Protein AF-C9SH55-F1 (afdb_monomer_lite)

Structure (mmCIF, N/CA/C/O backbone):
data_AF-C9SH55-F1
#
_entry.id   AF-C9SH55-F1
#
loop_
_atom_site.group_PDB
_atom_site.id
_atom_site.type_symbol
_atom_site.label_atom_id
_atom_site.label_alt_id
_atom_site.label_comp_id
_atom_site.label_asym_id
_atom_site.label_entity_id
_atom_site.label_seq_id
_atom_site.pdbx_PDB_ins_code
_atom_site.Cartn_x
_atom_site.Cartn_y
_atom_site.Cartn_z
_atom_site.occupancy
_atom_site.B_iso_or_equiv
_atom_site.auth_seq_id
_atom_site.auth_comp_id
_atom_site.auth_asym_id
_atom_site.auth_atom_id
_atom_site.pdbx_PDB_model_num
ATOM 1 N N . MET A 1 1 ? 7.187 2.208 -20.073 1.00 79.75 1 MET A N 1
ATOM 2 C CA . MET A 1 1 ? 7.183 0.729 -19.995 1.00 79.75 1 MET A CA 1
ATOM 3 C C . MET A 1 1 ? 5.802 0.286 -19.532 1.00 79.75 1 MET A C 1
ATOM 5 O O . MET A 1 1 ? 5.342 0.814 -18.528 1.00 79.75 1 MET A O 1
ATOM 9 N N . LEU A 1 2 ? 5.124 -0.605 -20.263 1.00 87.62 2 LEU A N 1
ATOM 10 C CA . LEU A 1 2 ? 3.757 -1.040 -19.933 1.00 87.62 2 LEU A CA 1
ATOM 11 C C . LEU A 1 2 ? 3.770 -2.285 -19.036 1.00 87.62 2 LEU A C 1
ATOM 13 O O . LEU A 1 2 ? 4.542 -3.212 -19.278 1.00 87.62 2 LEU A O 1
ATOM 17 N N . ALA A 1 3 ? 2.890 -2.329 -18.034 1.00 89.75 3 ALA A N 1
ATOM 18 C CA . ALA A 1 3 ? 2.844 -3.422 -17.061 1.00 89.75 3 ALA A CA 1
ATOM 19 C C . ALA A 1 3 ? 2.474 -4.787 -17.666 1.00 89.75 3 ALA A C 1
ATOM 21 O O . ALA A 1 3 ? 2.904 -5.827 -17.175 1.00 89.75 3 ALA A O 1
ATOM 22 N N . ASN A 1 4 ? 1.701 -4.817 -18.753 1.00 89.62 4 ASN A N 1
ATOM 23 C CA . ASN A 1 4 ? 1.342 -6.060 -19.441 1.00 89.62 4 ASN A CA 1
ATOM 24 C C . ASN A 1 4 ? 2.483 -6.633 -20.306 1.00 89.62 4 ASN A C 1
ATOM 26 O O . ASN A 1 4 ? 2.443 -7.813 -20.647 1.00 89.62 4 ASN A O 1
ATOM 30 N N . ALA A 1 5 ? 3.493 -5.822 -20.632 1.00 93.38 5 ALA A N 1
ATOM 31 C CA . ALA A 1 5 ? 4.608 -6.196 -21.499 1.00 93.38 5 ALA A CA 1
ATOM 32 C C . ALA A 1 5 ? 5.900 -6.523 -20.730 1.00 93.38 5 ALA A C 1
ATOM 34 O O . ALA A 1 5 ? 6.781 -7.171 -21.288 1.00 93.38 5 ALA A O 1
ATOM 35 N N . ILE A 1 6 ? 6.020 -6.097 -19.467 1.00 96.06 6 ILE A N 1
ATOM 36 C CA . ILE A 1 6 ? 7.236 -6.309 -18.668 1.00 96.06 6 ILE A CA 1
ATOM 37 C C . ILE A 1 6 ? 7.493 -7.802 -18.404 1.00 96.06 6 ILE A C 1
ATOM 39 O O . ILE A 1 6 ? 6.577 -8.551 -18.035 1.00 96.06 6 ILE A O 1
ATOM 43 N N . GLY A 1 7 ? 8.743 -8.232 -18.588 1.00 96.88 7 GLY A N 1
ATOM 44 C CA . GLY A 1 7 ? 9.216 -9.581 -18.262 1.00 96.88 7 GLY A CA 1
ATOM 45 C C . GLY A 1 7 ? 9.724 -9.709 -16.820 1.00 96.88 7 GLY A C 1
ATOM 46 O O . GLY A 1 7 ? 10.020 -8.717 -16.164 1.00 96.88 7 GLY A O 1
ATOM 47 N N . LYS A 1 8 ? 9.873 -10.947 -16.327 1.00 96.62 8 LYS A N 1
ATOM 48 C CA . LYS A 1 8 ? 10.302 -11.225 -14.940 1.00 96.62 8 LYS A CA 1
ATOM 49 C C . LYS A 1 8 ? 11.691 -10.652 -14.614 1.00 96.62 8 LYS A C 1
ATOM 51 O O . LYS A 1 8 ? 11.864 -10.065 -13.556 1.00 96.62 8 LYS A O 1
ATOM 56 N N . ALA A 1 9 ? 12.657 -10.779 -15.527 1.00 96.75 9 ALA A N 1
ATOM 57 C CA . ALA A 1 9 ? 14.012 -10.249 -15.327 1.00 96.75 9 ALA A CA 1
ATOM 58 C C . ALA A 1 9 ? 14.019 -8.716 -15.192 1.00 96.75 9 ALA A C 1
ATOM 60 O O . ALA A 1 9 ? 14.512 -8.189 -14.201 1.00 96.75 9 ALA A O 1
ATOM 61 N N . GLU A 1 10 ? 13.384 -8.018 -16.135 1.00 96.81 10 GLU A N 1
ATOM 62 C CA . GLU A 1 10 ? 13.256 -6.555 -16.116 1.00 96.81 10 GLU A CA 1
ATOM 63 C C . GLU A 1 10 ? 12.497 -6.061 -14.872 1.00 96.81 10 GLU A C 1
ATOM 65 O O . GLU A 1 10 ? 12.862 -5.052 -14.275 1.00 96.81 10 GLU A O 1
ATOM 70 N N . PHE A 1 11 ? 11.477 -6.802 -14.426 1.00 98.12 11 PHE A N 1
ATOM 71 C CA . PHE A 1 11 ? 10.770 -6.506 -13.180 1.00 98.12 11 PHE A CA 1
ATOM 72 C C . PHE A 1 11 ? 11.709 -6.537 -11.964 1.00 98.12 11 PHE A C 1
ATOM 74 O O . PHE A 1 11 ? 11.688 -5.607 -11.160 1.00 98.12 11 PHE A O 1
ATOM 81 N N . TYR A 1 12 ? 12.562 -7.561 -11.840 1.00 98.00 12 TYR A N 1
ATOM 82 C CA . TYR A 1 12 ? 13.525 -7.644 -10.736 1.00 98.00 12 TYR A CA 1
ATOM 83 C C . TYR A 1 12 ? 14.626 -6.584 -10.815 1.00 98.00 12 TYR A C 1
ATOM 85 O O . TYR A 1 12 ? 15.043 -6.080 -9.775 1.00 98.00 12 TYR A O 1
ATOM 93 N N . GLU A 1 13 ? 15.069 -6.198 -12.014 1.00 96.50 13 GLU A N 1
ATOM 94 C CA . GLU A 1 13 ? 16.012 -5.083 -12.178 1.00 96.50 13 GLU A CA 1
ATOM 95 C C . GLU A 1 13 ? 15.413 -3.764 -11.668 1.00 96.50 13 GLU A C 1
ATOM 97 O O . GLU A 1 13 ? 16.061 -3.027 -10.921 1.00 96.50 13 GLU A O 1
ATOM 102 N N . LEU A 1 14 ? 14.148 -3.485 -12.000 1.00 97.25 14 LEU A N 1
ATOM 103 C CA . LEU A 1 14 ? 13.446 -2.315 -11.469 1.00 97.25 14 LEU A CA 1
ATOM 104 C C . LEU A 1 14 ? 13.273 -2.405 -9.955 1.00 97.25 14 LEU A C 1
ATOM 106 O O . LEU A 1 14 ? 13.523 -1.420 -9.262 1.00 97.25 14 LEU A O 1
ATOM 110 N N . LEU A 1 15 ? 12.892 -3.572 -9.434 1.00 97.81 15 LEU A N 1
ATOM 111 C CA . LEU A 1 15 ? 12.743 -3.786 -7.997 1.00 97.81 15 LEU A CA 1
ATOM 112 C C . LEU A 1 15 ? 14.060 -3.516 -7.253 1.00 97.81 15 LEU A C 1
ATOM 114 O O . LEU A 1 15 ? 14.056 -2.822 -6.238 1.00 97.81 15 LEU A O 1
ATOM 118 N N . ALA A 1 16 ? 15.189 -3.991 -7.785 1.00 97.12 16 ALA A N 1
ATOM 119 C CA . ALA A 1 16 ? 16.515 -3.762 -7.213 1.00 97.12 16 ALA A CA 1
ATOM 120 C C . ALA A 1 16 ? 16.916 -2.275 -7.200 1.00 97.12 16 ALA A C 1
ATOM 122 O O . ALA A 1 16 ? 17.651 -1.839 -6.316 1.00 97.12 16 ALA A O 1
ATOM 123 N N . SER A 1 17 ? 16.402 -1.471 -8.137 1.00 96.19 17 SER A N 1
ATOM 124 C CA . SER A 1 17 ? 16.668 -0.026 -8.192 1.00 96.19 17 SER A CA 1
ATOM 125 C C . SER A 1 17 ? 15.844 0.813 -7.203 1.00 96.19 17 SER A C 1
ATOM 127 O O . SER A 1 17 ? 16.120 2.003 -7.039 1.00 96.19 17 SER A O 1
ATOM 129 N N . TYR A 1 18 ? 14.860 0.216 -6.518 1.00 96.19 18 TYR A N 1
ATOM 130 C CA . TYR A 1 18 ? 13.922 0.931 -5.646 1.00 96.19 18 TYR A CA 1
ATOM 131 C C . TYR A 1 18 ? 14.614 1.802 -4.590 1.00 96.19 18 TYR A C 1
ATOM 133 O O . TYR A 1 18 ? 14.301 2.986 -4.479 1.00 96.19 18 TYR A O 1
ATOM 141 N N . ALA A 1 19 ? 15.593 1.249 -3.866 1.00 93.56 19 ALA A N 1
ATOM 142 C CA . ALA A 1 19 ? 16.303 1.979 -2.815 1.00 93.56 19 ALA A CA 1
ATOM 143 C C . ALA A 1 19 ? 17.027 3.222 -3.361 1.00 93.56 19 ALA A C 1
ATOM 145 O O . ALA A 1 19 ? 16.928 4.299 -2.779 1.00 93.56 19 ALA A O 1
ATOM 146 N N . SER A 1 20 ? 17.684 3.097 -4.520 1.00 92.31 20 SER A N 1
ATOM 147 C CA . SER A 1 20 ? 18.373 4.220 -5.165 1.00 92.31 20 SER A CA 1
ATOM 148 C C . SER A 1 20 ? 17.393 5.302 -5.621 1.00 92.31 20 SER A C 1
ATOM 150 O O . SER A 1 20 ? 17.644 6.482 -5.389 1.00 92.31 20 SER A O 1
ATOM 152 N N . VAL A 1 21 ? 16.257 4.921 -6.217 1.00 92.75 21 VAL A N 1
ATOM 153 C CA . VAL A 1 21 ? 15.220 5.879 -6.634 1.00 92.75 21 VAL A CA 1
ATOM 154 C C . VAL A 1 21 ? 14.637 6.617 -5.426 1.00 92.75 21 VAL A C 1
ATOM 156 O O . VAL A 1 21 ? 14.450 7.833 -5.484 1.00 92.75 21 VAL A O 1
ATOM 159 N N . LEU A 1 22 ? 14.382 5.909 -4.321 1.00 91.94 22 LEU A N 1
ATOM 160 C CA . LEU A 1 22 ? 13.876 6.503 -3.085 1.00 91.94 22 LEU A CA 1
ATOM 161 C C . LEU A 1 22 ? 14.851 7.545 -2.514 1.00 91.94 22 LEU A C 1
ATOM 163 O O . LEU A 1 22 ? 14.429 8.655 -2.186 1.00 91.94 22 LEU A O 1
ATOM 167 N N . GLU A 1 23 ? 16.142 7.207 -2.437 1.00 89.56 23 GLU A N 1
ATOM 168 C CA . GLU A 1 23 ? 17.196 8.096 -1.928 1.00 89.56 23 GLU A CA 1
ATOM 169 C C . GLU A 1 23 ? 17.355 9.358 -2.791 1.00 89.56 23 GLU A C 1
ATOM 171 O O . GLU A 1 23 ? 17.413 10.475 -2.268 1.00 89.56 23 GLU A O 1
ATOM 176 N N . SER A 1 24 ? 17.336 9.210 -4.119 1.00 87.38 24 SER A N 1
ATOM 177 C CA . SER A 1 24 ? 17.387 10.345 -5.048 1.00 87.38 24 SER A CA 1
ATOM 178 C C . SER A 1 24 ? 16.209 11.308 -4.863 1.00 87.38 24 SER A C 1
ATOM 180 O O . SER A 1 24 ? 16.379 12.525 -4.941 1.00 87.38 24 SER A O 1
ATOM 182 N N . ILE A 1 25 ? 15.011 10.791 -4.578 1.00 84.12 25 ILE A N 1
ATOM 183 C CA . ILE A 1 25 ? 13.808 11.612 -4.371 1.00 84.12 25 ILE A CA 1
ATOM 184 C C . ILE A 1 25 ? 13.793 12.252 -2.973 1.00 84.12 25 ILE A C 1
ATOM 186 O O . ILE A 1 25 ? 13.266 13.360 -2.805 1.00 84.12 25 ILE A O 1
ATOM 190 N N . SER A 1 26 ? 14.347 11.583 -1.957 1.00 81.25 26 SER A N 1
ATOM 191 C CA . SER A 1 26 ? 14.327 12.060 -0.569 1.00 81.25 26 SER A CA 1
ATOM 192 C C . SER A 1 26 ? 15.308 13.198 -0.300 1.00 81.25 26 SER A C 1
ATOM 194 O O . SER A 1 26 ? 14.977 14.090 0.486 1.00 81.25 26 SER A O 1
ATOM 196 N N . ALA A 1 27 ? 16.460 13.218 -0.983 1.00 71.38 27 ALA A N 1
ATOM 197 C CA . ALA A 1 27 ? 17.534 14.199 -0.785 1.00 71.38 27 ALA A CA 1
ATOM 198 C C . ALA A 1 27 ? 17.087 15.672 -0.919 1.00 71.38 27 ALA A C 1
ATOM 200 O O . ALA A 1 27 ? 17.736 16.573 -0.396 1.00 71.38 27 ALA A O 1
ATOM 201 N N . ALA A 1 28 ? 15.950 15.935 -1.570 1.00 61.16 28 ALA A N 1
ATOM 202 C CA . ALA A 1 28 ? 15.429 17.282 -1.790 1.00 61.16 28 ALA A CA 1
ATOM 203 C C . ALA A 1 28 ? 14.487 17.819 -0.684 1.00 61.16 28 ALA A C 1
ATOM 205 O O . ALA A 1 28 ? 14.012 18.950 -0.811 1.00 61.16 28 ALA A O 1
ATOM 206 N N . LYS A 1 29 ? 14.108 17.030 0.341 1.00 64.25 29 LYS A N 1
ATOM 207 C CA . LYS A 1 29 ? 12.902 17.328 1.160 1.00 64.25 29 LYS A CA 1
ATOM 208 C C . LYS A 1 29 ? 13.005 17.092 2.674 1.00 64.25 29 LYS A C 1
ATOM 210 O O . LYS A 1 29 ? 11.966 17.031 3.336 1.00 64.25 29 LYS A O 1
ATOM 215 N N . GLU A 1 30 ? 14.196 16.954 3.245 1.00 67.00 30 GLU A N 1
ATOM 216 C CA . GLU A 1 30 ? 14.327 16.642 4.677 1.00 67.00 30 GLU A CA 1
ATOM 217 C C . GLU A 1 30 ? 14.212 17.875 5.584 1.00 67.00 30 GLU A C 1
ATOM 219 O O . GLU A 1 30 ? 14.699 18.960 5.267 1.00 67.00 30 GLU A O 1
ATOM 224 N N . LYS A 1 31 ? 13.536 17.706 6.729 1.00 68.31 31 LYS A N 1
ATOM 225 C CA . LYS A 1 31 ? 13.411 18.720 7.782 1.00 68.31 31 LYS A CA 1
ATOM 226 C C . LYS A 1 31 ? 13.951 18.158 9.098 1.00 68.31 31 LYS A C 1
ATOM 228 O O . LYS A 1 31 ? 13.605 17.024 9.434 1.00 68.31 31 LYS A O 1
ATOM 233 N N . PRO A 1 32 ? 14.728 18.936 9.872 1.00 71.50 32 PRO A N 1
ATOM 234 C CA . PRO A 1 32 ? 15.217 18.499 11.176 1.00 71.50 32 PRO A CA 1
ATOM 235 C C . PRO A 1 32 ? 14.069 18.095 12.114 1.00 71.50 32 PRO A C 1
ATOM 237 O O . PRO A 1 32 ? 13.081 18.820 12.234 1.00 71.50 32 PRO A O 1
ATOM 240 N N . GLY A 1 33 ? 14.205 16.947 12.784 1.00 73.50 33 GLY A N 1
ATOM 241 C CA . GLY A 1 33 ? 13.250 16.462 13.790 1.00 73.50 33 GLY A CA 1
ATOM 242 C C . GLY A 1 33 ? 12.037 15.690 13.253 1.00 73.50 33 GLY A C 1
ATOM 243 O O . GLY A 1 33 ? 11.161 15.339 14.039 1.00 73.50 33 GLY A O 1
ATOM 244 N N . GLN A 1 34 ? 11.968 15.412 11.947 1.00 80.12 34 GLN A N 1
ATOM 245 C CA . GLN A 1 34 ? 10.971 14.512 11.351 1.00 80.12 34 GLN A CA 1
ATOM 246 C C . GLN A 1 34 ? 11.632 13.223 10.865 1.00 80.12 34 GLN A C 1
ATOM 248 O O . GLN A 1 34 ? 12.805 13.242 10.494 1.00 80.12 34 GLN A O 1
ATOM 253 N N . LYS A 1 35 ? 10.869 12.123 10.820 1.00 83.81 35 LYS A N 1
ATOM 254 C CA . LYS A 1 35 ? 11.341 10.882 10.198 1.00 83.81 35 LYS A CA 1
ATOM 255 C C . LYS A 1 35 ? 11.697 11.145 8.730 1.00 83.81 35 LYS A C 1
ATOM 257 O O . LYS A 1 35 ? 10.942 11.768 7.966 1.00 83.81 35 LYS A O 1
ATOM 262 N N . THR A 1 36 ? 12.863 10.660 8.336 1.00 89.50 36 THR A N 1
ATOM 263 C CA . THR A 1 36 ? 13.319 10.652 6.947 1.00 89.50 36 THR A CA 1
ATOM 264 C C . THR A 1 36 ? 12.381 9.796 6.099 1.00 89.50 36 THR A C 1
ATOM 266 O O . THR A 1 36 ? 11.629 8.957 6.604 1.00 89.50 36 THR A O 1
ATOM 269 N N . LEU A 1 37 ? 12.400 10.001 4.777 1.00 89.75 37 LEU A N 1
ATOM 270 C CA . LEU A 1 37 ? 11.585 9.160 3.894 1.00 89.75 37 LEU A CA 1
ATOM 271 C C . LEU A 1 37 ? 12.001 7.688 3.998 1.00 89.75 37 LEU A C 1
ATOM 273 O O . LEU A 1 37 ? 11.140 6.818 3.990 1.00 89.75 37 LEU A O 1
ATOM 277 N N . LYS A 1 38 ? 13.305 7.443 4.165 1.00 91.38 38 LYS A N 1
ATOM 278 C CA . LYS A 1 38 ? 13.896 6.117 4.331 1.00 91.38 38 LYS A CA 1
ATOM 279 C C . LYS A 1 38 ? 13.404 5.413 5.595 1.00 91.38 38 LYS A C 1
ATOM 281 O O . LYS A 1 38 ? 12.995 4.266 5.511 1.00 91.38 38 LYS A O 1
ATOM 286 N N . GLU A 1 39 ? 13.363 6.095 6.740 1.00 93.12 39 GLU A N 1
ATOM 287 C CA . GLU A 1 39 ? 12.837 5.512 7.988 1.00 93.12 39 GLU A CA 1
ATOM 288 C C . GLU A 1 39 ? 11.341 5.188 7.902 1.00 93.12 39 GLU A C 1
ATOM 290 O O . GLU A 1 39 ? 10.884 4.181 8.438 1.00 93.12 39 GLU A O 1
ATOM 295 N N . LEU A 1 40 ? 10.559 6.042 7.236 1.00 95.19 40 LEU A N 1
ATOM 296 C CA . LEU A 1 40 ? 9.140 5.771 7.002 1.00 95.19 40 LEU A CA 1
ATOM 297 C C . LEU A 1 40 ? 8.950 4.555 6.085 1.00 95.19 40 LEU A C 1
ATOM 299 O O . LEU A 1 40 ? 8.004 3.789 6.261 1.00 95.19 40 LEU A O 1
ATOM 303 N N . ASP A 1 41 ? 9.830 4.403 5.098 1.00 95.81 41 ASP A N 1
ATOM 304 C CA . ASP A 1 41 ? 9.792 3.314 4.129 1.00 95.81 41 ASP A CA 1
ATOM 305 C C . ASP A 1 41 ? 10.202 1.970 4.739 1.00 95.81 41 ASP A C 1
ATOM 307 O O . ASP A 1 41 ? 9.501 0.973 4.560 1.00 95.81 41 ASP A O 1
ATOM 311 N N . GLU A 1 42 ? 11.259 1.980 5.553 1.00 96.44 42 GLU A N 1
ATOM 312 C CA . GLU A 1 42 ? 11.683 0.845 6.377 1.00 96.44 42 GLU A CA 1
ATOM 313 C C . GLU A 1 42 ? 10.535 0.381 7.280 1.00 96.44 42 GLU A C 1
ATOM 315 O O . GLU A 1 42 ? 10.195 -0.804 7.321 1.00 96.44 42 GLU A O 1
ATOM 320 N N . PHE A 1 43 ? 9.840 1.327 7.922 1.00 97.81 43 PHE A N 1
ATOM 321 C CA . PHE A 1 43 ? 8.665 0.987 8.712 1.00 97.81 43 PHE A CA 1
ATOM 322 C C . PHE A 1 43 ? 7.567 0.338 7.859 1.00 97.81 43 PHE A C 1
ATOM 324 O O . PHE A 1 43 ? 7.030 -0.701 8.235 1.00 97.81 43 PHE A O 1
ATOM 331 N N . ARG A 1 44 ? 7.220 0.912 6.699 1.00 97.44 44 ARG A N 1
ATOM 332 C CA . ARG A 1 44 ? 6.127 0.413 5.845 1.00 97.44 44 ARG A CA 1
ATOM 333 C C . ARG A 1 44 ? 6.394 -0.981 5.273 1.00 97.44 44 ARG A C 1
ATOM 335 O O . ARG A 1 44 ? 5.450 -1.776 5.193 1.00 97.44 44 ARG A O 1
ATOM 342 N N . TYR A 1 45 ? 7.611 -1.249 4.808 1.00 97.44 45 TYR A N 1
ATOM 343 C CA . TYR A 1 45 ? 7.915 -2.453 4.030 1.00 97.44 45 TYR A CA 1
ATOM 344 C C . TYR A 1 45 ? 8.675 -3.530 4.800 1.00 97.44 45 TYR A C 1
ATOM 346 O O . TYR A 1 45 ? 8.672 -4.672 4.347 1.00 97.44 45 TYR A O 1
ATOM 354 N N . VAL A 1 46 ? 9.285 -3.205 5.942 1.00 96.44 46 VAL A N 1
ATOM 355 C CA . VAL A 1 46 ? 10.063 -4.164 6.739 1.00 96.44 46 VAL A CA 1
ATOM 356 C C . VAL A 1 46 ? 9.452 -4.339 8.124 1.00 96.44 46 VAL A C 1
ATOM 358 O O . VAL A 1 46 ? 8.969 -5.425 8.455 1.00 96.44 46 VAL A O 1
ATOM 361 N N . GLU A 1 47 ? 9.409 -3.279 8.934 1.00 97.69 47 GLU A N 1
ATOM 362 C CA . GLU A 1 47 ? 8.994 -3.411 10.335 1.00 97.69 47 GLU A CA 1
ATOM 363 C C . GLU A 1 47 ? 7.507 -3.741 10.477 1.00 97.69 47 GLU A C 1
ATOM 365 O O . GLU A 1 47 ? 7.146 -4.654 11.217 1.00 97.69 47 GLU A O 1
ATOM 370 N N . ALA A 1 48 ? 6.629 -3.028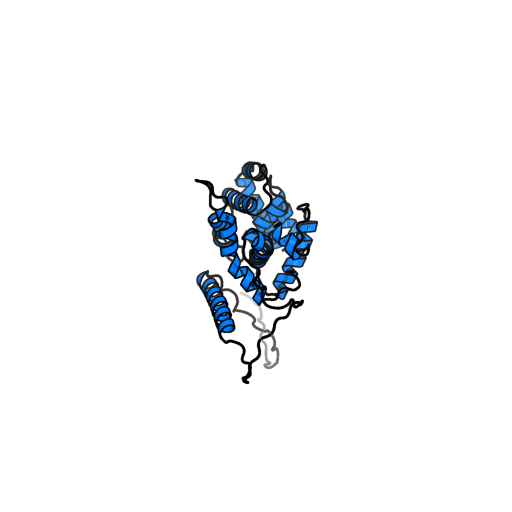 9.770 1.00 97.75 48 ALA A N 1
ATOM 371 C CA . ALA A 1 48 ? 5.190 -3.194 9.914 1.00 97.75 48 ALA A CA 1
ATOM 372 C C . ALA A 1 48 ? 4.705 -4.578 9.434 1.00 97.75 48 ALA A C 1
ATOM 374 O O . ALA A 1 48 ? 3.959 -5.215 10.178 1.00 97.75 48 ALA A O 1
ATOM 375 N N . PRO A 1 49 ? 5.143 -5.119 8.277 1.00 96.69 49 PRO A N 1
ATOM 376 C CA . PRO A 1 49 ? 4.830 -6.499 7.913 1.00 96.69 49 PRO A CA 1
ATOM 377 C C . PRO A 1 49 ? 5.354 -7.517 8.933 1.00 96.69 49 PRO A C 1
ATOM 379 O O . PRO A 1 49 ? 4.611 -8.421 9.304 1.00 96.69 49 PRO A O 1
ATOM 382 N N . ARG A 1 50 ? 6.578 -7.347 9.459 1.00 96.19 50 ARG A N 1
ATOM 383 C CA . ARG A 1 50 ? 7.118 -8.222 10.517 1.00 96.19 50 ARG A CA 1
ATOM 384 C C . ARG A 1 50 ? 6.245 -8.203 11.776 1.00 96.19 50 ARG A C 1
ATOM 386 O O . ARG A 1 50 ? 5.986 -9.246 12.363 1.00 96.19 50 ARG A O 1
ATOM 393 N N . LEU A 1 51 ? 5.779 -7.023 12.182 1.00 97.44 51 LEU A N 1
ATOM 394 C CA . LEU A 1 51 ? 4.974 -6.848 13.390 1.00 97.44 51 LEU A CA 1
ATOM 395 C C . LEU A 1 51 ? 3.527 -7.344 13.231 1.00 97.44 51 LEU A C 1
ATOM 397 O O . LEU A 1 51 ? 2.956 -7.840 14.204 1.00 97.44 51 LEU A O 1
ATOM 401 N N . PHE A 1 52 ? 2.924 -7.178 12.046 1.00 97.06 52 PHE A N 1
ATOM 402 C CA . PHE A 1 52 ? 1.464 -7.243 11.868 1.00 97.06 52 PHE A CA 1
ATOM 403 C C . PHE A 1 52 ? 0.959 -8.276 10.849 1.00 97.06 52 PHE A C 1
ATOM 405 O O . PHE A 1 52 ? -0.244 -8.548 10.834 1.00 97.06 52 PHE A O 1
ATOM 412 N N . SER A 1 53 ? 1.815 -8.818 9.974 1.00 93.06 53 SER A N 1
ATOM 413 C CA . SER A 1 53 ? 1.386 -9.712 8.886 1.00 93.06 53 SER A CA 1
ATOM 414 C C . SER A 1 53 ? 0.675 -10.966 9.398 1.00 93.06 53 SER A C 1
ATOM 416 O O . SER A 1 53 ? 1.064 -11.557 10.404 1.00 93.06 53 SER A O 1
ATOM 418 N N . GLN A 1 54 ? -0.357 -11.398 8.668 1.00 87.44 54 GLN A N 1
ATOM 419 C CA . GLN A 1 54 ? -1.127 -12.607 8.977 1.00 87.44 54 GLN A CA 1
ATOM 420 C C . GLN A 1 54 ? -0.582 -13.878 8.313 1.00 87.44 54 GLN A C 1
ATOM 422 O O . GLN A 1 54 ? -1.141 -14.953 8.520 1.00 87.44 54 GLN A O 1
ATOM 427 N N . HIS A 1 55 ? 0.478 -13.783 7.505 1.00 80.62 55 HIS A N 1
ATOM 428 C CA . HIS A 1 55 ? 1.154 -14.971 6.958 1.00 80.62 55 HIS A CA 1
ATOM 429 C C . HIS A 1 55 ? 1.984 -15.716 8.014 1.00 80.62 55 HIS 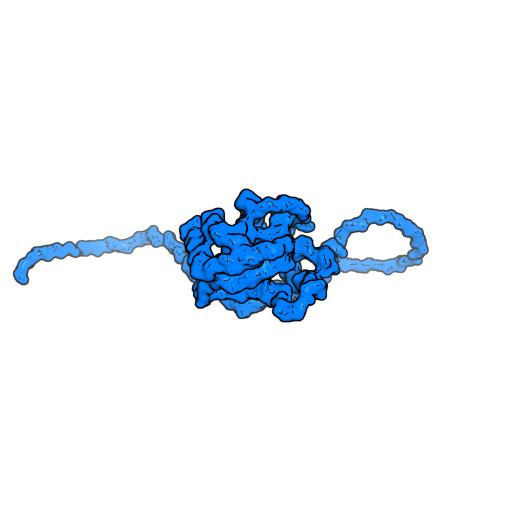A C 1
ATOM 431 O O . HIS A 1 55 ? 2.377 -16.860 7.801 1.00 80.62 55 HIS A O 1
ATOM 437 N N . GLY A 1 56 ? 2.191 -15.091 9.176 1.00 79.31 56 GLY A N 1
ATOM 438 C CA . GLY A 1 56 ? 2.697 -15.711 10.395 1.00 79.31 56 GLY A CA 1
ATOM 439 C C . GLY A 1 56 ? 1.850 -15.323 11.608 1.00 79.31 56 GLY A C 1
ATOM 440 O O . GLY A 1 56 ? 0.713 -14.871 11.477 1.00 79.31 56 GLY A O 1
ATOM 441 N N . THR A 1 57 ? 2.411 -15.495 12.805 1.00 85.38 57 THR A N 1
ATOM 442 C CA . THR A 1 57 ? 1.803 -14.989 14.042 1.00 85.38 57 THR A CA 1
ATOM 443 C C . THR A 1 57 ? 2.188 -13.518 14.216 1.00 85.38 57 THR A C 1
ATOM 445 O O . THR A 1 57 ? 3.380 -13.251 14.376 1.00 85.38 57 THR A O 1
ATOM 448 N N . PRO A 1 58 ? 1.231 -12.569 14.225 1.00 91.44 58 PRO A N 1
ATOM 449 C CA . PRO A 1 58 ? 1.538 -11.169 14.496 1.00 91.44 58 PRO A CA 1
ATOM 450 C C . PRO A 1 58 ? 2.184 -11.007 15.876 1.00 91.44 58 PRO A C 1
ATOM 452 O O . PRO A 1 58 ? 1.692 -11.567 16.858 1.00 91.44 58 PRO A O 1
ATOM 455 N N . GLU A 1 59 ? 3.248 -10.211 15.972 1.00 95.38 59 GLU A N 1
ATOM 456 C CA . GLU A 1 59 ? 3.932 -9.946 17.247 1.00 95.38 59 GLU A CA 1
ATOM 457 C C . GLU A 1 59 ? 3.071 -9.098 18.185 1.00 95.38 59 GLU A C 1
ATOM 459 O O . GLU A 1 59 ? 3.084 -9.277 19.403 1.00 95.38 59 GLU A O 1
ATOM 464 N N . ARG A 1 60 ? 2.306 -8.162 17.615 1.00 95.62 60 ARG A N 1
ATOM 465 C CA . ARG A 1 60 ? 1.328 -7.345 18.337 1.00 95.62 60 ARG A CA 1
ATOM 466 C C . ARG A 1 60 ? 0.260 -6.815 17.389 1.00 95.62 60 ARG A C 1
ATOM 468 O O . ARG A 1 60 ? 0.400 -6.867 16.173 1.00 95.62 60 ARG A O 1
ATOM 475 N N . LEU A 1 61 ? -0.799 -6.241 17.950 1.00 95.56 61 LEU A N 1
ATOM 476 C CA . LEU A 1 61 ? -1.802 -5.527 17.162 1.00 95.56 61 LEU A CA 1
ATOM 477 C C . LEU A 1 61 ? -1.272 -4.162 16.695 1.00 95.56 61 LEU A C 1
ATOM 479 O O . LEU A 1 61 ? -0.480 -3.512 17.390 1.00 95.56 61 LEU A O 1
ATOM 483 N N . MET A 1 62 ? -1.751 -3.720 15.530 1.00 97.62 62 MET A N 1
ATOM 484 C CA . MET A 1 62 ? -1.512 -2.373 15.016 1.00 97.62 62 MET A CA 1
ATOM 485 C C . MET A 1 62 ? -2.222 -1.341 15.900 1.00 97.62 62 MET A C 1
ATOM 487 O O . MET A 1 62 ? -3.419 -1.444 16.169 1.00 97.62 62 MET A O 1
ATOM 491 N N . THR A 1 63 ? -1.471 -0.343 16.349 1.00 97.75 63 THR A N 1
ATOM 492 C CA . THR A 1 63 ? -1.944 0.753 17.197 1.00 97.75 63 THR A CA 1
ATOM 493 C C . THR A 1 63 ? -2.265 1.991 16.369 1.00 97.75 63 THR A C 1
ATOM 495 O O . THR A 1 63 ? -1.918 2.101 15.193 1.00 97.75 63 THR A O 1
ATOM 498 N N . HIS A 1 64 ? -2.897 2.977 17.003 1.00 98.31 64 HIS A N 1
ATOM 499 C CA . HIS A 1 64 ? -3.166 4.261 16.366 1.00 98.31 64 HIS A CA 1
ATOM 500 C C . HIS A 1 64 ? -1.879 5.001 15.947 1.00 98.31 64 HIS A C 1
ATOM 502 O O . HIS A 1 64 ? -1.873 5.659 14.908 1.00 98.31 64 HIS A O 1
ATOM 508 N N . ASP A 1 65 ? -0.777 4.874 16.688 1.00 98.00 65 ASP A N 1
ATOM 509 C CA . ASP A 1 65 ? 0.476 5.537 16.312 1.00 98.00 65 ASP A CA 1
ATOM 510 C C . ASP A 1 65 ? 1.131 4.882 15.089 1.00 98.00 65 ASP A C 1
ATOM 512 O O . ASP A 1 65 ? 1.614 5.595 14.210 1.00 98.00 65 ASP A O 1
ATOM 516 N N . ASP A 1 66 ? 1.021 3.557 14.936 1.00 98.19 66 ASP A N 1
ATOM 517 C CA . ASP A 1 66 ? 1.456 2.865 13.713 1.00 98.19 66 ASP A CA 1
ATOM 518 C C . ASP A 1 66 ? 0.692 3.375 12.480 1.00 98.19 66 ASP A C 1
ATOM 520 O O . ASP A 1 66 ? 1.278 3.629 11.427 1.00 98.19 66 ASP A O 1
ATOM 524 N N . VAL A 1 67 ? -0.622 3.596 12.619 1.00 98.38 67 VAL A N 1
ATOM 525 C CA . VAL A 1 67 ? -1.462 4.158 11.548 1.00 98.38 67 VAL A CA 1
ATOM 526 C C . VAL A 1 67 ? -0.991 5.556 11.161 1.00 98.38 67 VAL A C 1
ATOM 528 O O . VAL A 1 67 ? -0.943 5.873 9.972 1.00 98.38 67 VAL A O 1
ATOM 531 N N . LYS A 1 68 ? -0.626 6.402 12.132 1.00 97.69 68 LYS A N 1
ATOM 532 C CA . LYS A 1 68 ? -0.111 7.750 11.849 1.00 97.69 68 LYS A CA 1
ATOM 533 C C . LYS A 1 68 ? 1.200 7.682 11.068 1.00 97.69 68 LYS A C 1
ATOM 535 O O . LYS A 1 68 ? 1.326 8.407 10.086 1.00 97.69 68 LYS A O 1
ATOM 540 N N . ILE A 1 69 ? 2.115 6.777 11.425 1.00 97.25 69 ILE A N 1
ATOM 541 C CA . ILE A 1 69 ? 3.375 6.574 10.689 1.00 97.25 69 ILE A CA 1
ATOM 542 C C . ILE A 1 69 ? 3.091 6.137 9.242 1.00 97.25 69 ILE A C 1
ATOM 544 O O . ILE A 1 69 ? 3.641 6.711 8.303 1.00 97.25 69 ILE A O 1
ATOM 548 N N . LEU A 1 70 ? 2.170 5.190 9.025 1.00 97.81 70 LEU A N 1
ATOM 549 C CA . LEU A 1 70 ? 1.787 4.744 7.675 1.00 97.81 70 LEU A CA 1
ATOM 550 C C . LEU A 1 70 ? 1.130 5.862 6.850 1.00 97.81 70 LEU A C 1
ATOM 552 O O . LEU A 1 70 ? 1.379 5.998 5.650 1.00 97.81 70 LEU A O 1
ATOM 556 N N . VAL A 1 71 ? 0.293 6.690 7.475 1.00 96.50 71 VAL A N 1
ATOM 557 C CA . VAL A 1 71 ? -0.332 7.840 6.806 1.00 96.50 71 VAL A CA 1
ATOM 558 C C . VAL A 1 71 ? 0.704 8.921 6.492 1.00 96.50 71 VAL A C 1
ATOM 560 O O . VAL A 1 71 ? 0.620 9.541 5.432 1.00 96.50 71 VAL A O 1
ATOM 563 N N . GLU A 1 72 ? 1.693 9.132 7.360 1.00 94.88 72 GLU A N 1
ATOM 564 C CA . GLU A 1 72 ? 2.822 10.025 7.096 1.00 94.88 72 GLU A CA 1
ATOM 565 C C . GLU A 1 72 ? 3.632 9.529 5.895 1.00 94.88 72 GLU A C 1
ATOM 567 O O . GLU A 1 72 ? 3.815 10.282 4.936 1.00 94.88 72 GLU A O 1
ATOM 572 N N . TRP A 1 73 ? 4.012 8.246 5.886 1.00 95.38 73 TRP A N 1
ATOM 573 C CA . TRP A 1 73 ? 4.678 7.598 4.752 1.00 95.38 73 TRP A CA 1
ATOM 574 C C . TRP A 1 73 ? 3.906 7.814 3.443 1.00 95.38 73 TRP A C 1
ATOM 576 O O . TRP A 1 73 ? 4.465 8.285 2.447 1.00 95.38 73 TRP A O 1
ATOM 586 N N . LYS A 1 74 ? 2.589 7.574 3.464 1.00 94.50 74 LYS A N 1
ATOM 587 C CA . LYS A 1 74 ? 1.706 7.774 2.308 1.00 94.50 74 LYS A CA 1
ATOM 588 C C . LYS A 1 74 ? 1.698 9.219 1.818 1.00 94.50 74 LYS A C 1
ATOM 590 O O . LYS A 1 74 ? 1.721 9.455 0.613 1.00 94.50 74 LYS A O 1
ATOM 595 N N . LEU A 1 75 ? 1.629 10.191 2.727 1.00 92.50 75 LEU A N 1
ATOM 596 C CA . LEU A 1 75 ? 1.611 11.615 2.377 1.00 92.50 75 LEU A CA 1
ATOM 597 C C . LEU A 1 75 ? 2.944 12.099 1.798 1.00 92.50 75 LEU A C 1
ATOM 599 O O . LEU A 1 75 ? 2.956 13.099 1.080 1.00 92.50 75 LEU A O 1
ATOM 603 N N . ARG A 1 76 ? 4.046 11.401 2.094 1.00 89.25 76 ARG A N 1
ATOM 604 C CA . ARG A 1 76 ? 5.364 11.661 1.505 1.00 89.25 76 ARG A CA 1
ATOM 605 C C . ARG A 1 76 ? 5.534 11.033 0.119 1.00 89.25 76 ARG A C 1
ATOM 607 O O . ARG A 1 76 ? 6.280 11.586 -0.686 1.00 89.25 76 ARG A O 1
ATOM 614 N N . HIS A 1 77 ? 4.832 9.935 -0.162 1.00 86.38 77 HIS A N 1
ATOM 615 C CA . HIS A 1 77 ? 4.870 9.240 -1.453 1.00 86.38 77 HIS A CA 1
ATOM 616 C C . HIS A 1 77 ? 3.853 9.786 -2.462 1.00 86.38 77 HIS A C 1
ATOM 618 O O . HIS A 1 77 ? 4.179 9.953 -3.633 1.00 86.38 77 HIS A O 1
ATOM 624 N N . GLY A 1 78 ? 2.636 10.105 -2.022 1.00 81.62 78 GLY A N 1
ATOM 625 C CA . GLY A 1 78 ? 1.533 10.485 -2.903 1.00 81.62 78 GLY A CA 1
ATOM 626 C C . GLY A 1 78 ? 1.201 11.977 -2.917 1.00 81.62 78 GLY A C 1
ATOM 627 O O . GLY A 1 78 ? 1.967 12.847 -2.498 1.00 81.62 78 GLY A O 1
ATOM 628 N N . LYS A 1 79 ? -0.010 12.281 -3.391 1.00 82.12 79 LYS A N 1
ATOM 629 C CA . LYS A 1 79 ? -0.573 13.635 -3.368 1.00 82.12 79 LYS A CA 1
ATOM 630 C C . LYS A 1 79 ? -0.689 14.164 -1.934 1.00 82.12 79 LYS A C 1
ATOM 632 O O . LYS A 1 79 ? -1.376 13.568 -1.101 1.00 82.12 79 LYS A O 1
ATOM 637 N N . PHE A 1 80 ? -0.094 15.331 -1.679 1.00 80.94 80 PHE A N 1
ATOM 638 C CA . PHE A 1 80 ? -0.167 16.000 -0.380 1.00 80.94 80 PHE A CA 1
ATOM 639 C C . PHE A 1 80 ? -1.614 16.377 -0.021 1.00 80.94 80 PHE A C 1
ATOM 641 O O . PHE A 1 80 ? -2.337 16.981 -0.818 1.00 80.94 80 PHE A O 1
ATOM 648 N N . ARG A 1 81 ? -2.042 16.012 1.194 1.00 86.62 81 ARG A N 1
ATOM 649 C CA . ARG A 1 81 ? -3.393 16.258 1.726 1.00 86.62 81 ARG A CA 1
ATOM 650 C C . ARG A 1 81 ? -3.290 16.759 3.171 1.00 86.62 81 ARG A C 1
ATOM 652 O O . ARG A 1 81 ? -3.289 15.941 4.091 1.00 86.62 81 ARG A O 1
ATOM 659 N N . PRO A 1 82 ? -3.219 18.083 3.394 1.00 84.88 82 PRO A N 1
ATOM 660 C CA . PRO A 1 82 ? -2.857 18.657 4.695 1.00 84.88 82 PRO A CA 1
ATOM 661 C C . PRO A 1 82 ? -3.843 18.317 5.822 1.00 84.88 82 PRO A C 1
ATOM 663 O O . PRO A 1 82 ? -3.469 18.286 6.990 1.00 84.88 82 PRO A O 1
ATOM 666 N N . THR A 1 83 ? -5.104 18.029 5.493 1.00 92.50 83 THR A N 1
ATOM 667 C CA . THR A 1 83 ? -6.146 17.701 6.477 1.00 92.50 83 THR A CA 1
ATOM 668 C C . THR A 1 83 ? -6.155 16.232 6.896 1.00 92.50 83 THR A C 1
ATOM 670 O O . THR A 1 83 ? -6.735 15.906 7.932 1.00 92.50 83 THR A O 1
ATOM 673 N N . LEU A 1 84 ? -5.516 15.342 6.127 1.00 93.88 84 LEU A N 1
ATOM 674 C CA . LEU A 1 84 ? -5.617 13.895 6.320 1.00 93.88 84 LEU A CA 1
ATOM 675 C C . LEU A 1 84 ? -5.084 13.471 7.691 1.00 93.88 84 LEU A C 1
ATOM 677 O O . LEU A 1 84 ? -5.779 12.784 8.434 1.00 93.88 84 LEU A O 1
ATOM 681 N N . MET A 1 85 ? -3.888 13.946 8.052 1.00 95.44 85 MET A N 1
ATOM 682 C CA . MET A 1 85 ? -3.254 13.595 9.325 1.00 95.44 85 MET A CA 1
ATOM 683 C C . MET A 1 85 ? -4.064 14.083 10.533 1.00 95.44 85 MET A C 1
ATOM 685 O O . MET A 1 85 ? -4.204 13.364 11.521 1.00 95.44 85 MET A O 1
ATOM 689 N N . LYS A 1 86 ? -4.661 15.280 10.435 1.00 97.12 86 LYS A N 1
ATOM 690 C CA . LYS A 1 86 ? -5.538 15.832 11.477 1.00 97.12 86 LYS A CA 1
ATOM 691 C C . LYS A 1 86 ? -6.774 14.955 11.690 1.00 97.12 86 LYS A C 1
ATOM 693 O O . LYS A 1 86 ? -7.137 14.688 12.830 1.00 97.12 86 LYS A O 1
ATOM 698 N N . LEU A 1 87 ? -7.411 14.501 10.607 1.00 97.94 87 LEU A N 1
ATOM 699 C CA . LEU A 1 87 ? -8.584 13.627 10.688 1.00 97.94 87 LEU A CA 1
ATOM 700 C C . LEU A 1 87 ? -8.237 12.277 11.315 1.00 97.94 87 LEU A C 1
ATOM 702 O O . LEU A 1 87 ? -8.934 11.859 12.235 1.00 97.94 87 LEU A O 1
ATOM 706 N N . VAL A 1 88 ? -7.148 11.647 10.865 1.00 97.81 88 VAL A N 1
ATOM 707 C CA . VAL A 1 88 ? -6.686 10.360 11.405 1.00 97.81 88 VAL A CA 1
ATOM 708 C C . VAL A 1 88 ? -6.398 10.489 12.898 1.00 97.81 88 VAL A C 1
ATOM 710 O O . VAL A 1 88 ? -6.994 9.763 13.686 1.00 97.81 88 VAL A O 1
ATOM 713 N N . THR A 1 89 ? -5.615 11.495 13.292 1.00 98.00 89 THR A N 1
ATOM 714 C CA . THR A 1 89 ? -5.251 11.753 14.696 1.00 98.00 89 THR A CA 1
ATOM 715 C C . THR A 1 89 ? -6.465 12.004 15.595 1.00 98.00 89 THR A C 1
ATOM 717 O O . THR A 1 89 ? -6.408 11.720 16.785 1.00 98.00 89 THR A O 1
ATOM 720 N N . SER A 1 90 ? -7.572 12.518 15.048 1.00 98.12 90 SER A N 1
ATOM 721 C CA . SER A 1 90 ? -8.793 12.816 15.813 1.00 98.12 90 SER A CA 1
ATOM 722 C C . SER A 1 90 ? -9.660 11.599 16.156 1.00 98.12 90 SER A C 1
ATOM 724 O O . SER A 1 90 ? -10.690 11.760 16.813 1.00 98.12 90 SER A O 1
ATOM 726 N N . ASN A 1 91 ? -9.307 10.401 15.682 1.00 98.50 91 ASN A N 1
ATOM 727 C CA . ASN A 1 91 ? -10.011 9.183 16.074 1.00 98.50 91 ASN A CA 1
ATOM 728 C C . ASN A 1 91 ? -9.612 8.754 17.494 1.00 98.50 91 ASN A C 1
ATOM 730 O O . ASN A 1 91 ? -8.477 8.953 17.922 1.00 98.50 91 ASN A O 1
ATOM 734 N N . ASP A 1 92 ? -10.539 8.115 18.206 1.00 98.12 92 ASP A N 1
ATOM 735 C CA . ASP A 1 92 ? -10.235 7.461 19.478 1.00 98.12 92 ASP A CA 1
ATOM 736 C C . ASP A 1 92 ? -9.308 6.252 19.259 1.00 98.12 92 ASP A C 1
ATOM 738 O O . ASP A 1 92 ? -9.551 5.424 18.378 1.00 98.12 92 ASP A O 1
ATOM 742 N N . SER A 1 93 ? -8.255 6.129 20.070 1.00 97.75 93 SER A N 1
ATOM 743 C CA . SER A 1 93 ? -7.241 5.084 19.893 1.00 97.75 93 SER A CA 1
ATOM 744 C C . SER A 1 93 ? -7.799 3.671 20.076 1.00 97.75 93 SER A C 1
ATOM 746 O O . SER A 1 93 ? -7.381 2.763 19.357 1.00 97.75 93 SER A O 1
ATOM 748 N N . SER A 1 94 ? -8.761 3.469 20.985 1.00 96.44 94 SER A N 1
ATOM 749 C CA . SER A 1 94 ? -9.383 2.153 21.185 1.00 96.44 94 SER A CA 1
ATOM 750 C C . SER A 1 94 ? -10.279 1.771 20.002 1.00 96.44 94 SER A C 1
ATOM 752 O O . SER A 1 94 ? -10.238 0.633 19.526 1.00 96.44 94 SER A O 1
ATOM 754 N N . ALA A 1 95 ? -11.012 2.745 19.454 1.00 97.31 95 ALA A N 1
ATOM 755 C CA . ALA A 1 95 ? -11.824 2.578 18.258 1.00 97.31 95 ALA A CA 1
ATOM 756 C C . ALA A 1 95 ? -10.968 2.272 17.021 1.00 97.31 95 ALA A C 1
ATOM 758 O O . ALA A 1 95 ? -11.365 1.431 16.211 1.00 97.31 95 ALA A O 1
ATOM 759 N N . VAL A 1 96 ? -9.794 2.901 16.883 1.00 98.25 96 VAL A N 1
ATOM 760 C CA . VAL A 1 96 ? -8.843 2.616 15.795 1.00 98.25 96 VAL A CA 1
ATOM 761 C C . VAL A 1 96 ? -8.373 1.167 15.856 1.00 98.25 96 VAL A C 1
ATOM 763 O O . VAL A 1 96 ? -8.589 0.431 14.893 1.00 98.25 96 VAL A O 1
ATOM 766 N N . SER A 1 97 ? -7.805 0.733 16.986 1.00 96.62 97 SER A N 1
ATOM 767 C CA . SER A 1 97 ? -7.288 -0.634 17.134 1.00 96.62 97 SER A CA 1
ATOM 768 C C . SER A 1 97 ? -8.373 -1.685 16.884 1.00 96.62 97 SER A C 1
ATOM 770 O O . SER A 1 97 ? -8.150 -2.644 16.144 1.00 96.62 97 SER A O 1
ATOM 772 N N . LYS A 1 98 ? -9.579 -1.476 17.434 1.00 97.88 98 LYS A N 1
ATOM 773 C CA . LYS A 1 98 ? -10.719 -2.378 17.225 1.00 97.88 98 LYS A CA 1
ATOM 774 C C . LYS A 1 98 ? -11.155 -2.428 15.761 1.00 97.88 98 LYS A C 1
ATOM 776 O O . LYS A 1 98 ? -11.308 -3.509 15.206 1.00 97.88 98 LYS A O 1
ATOM 781 N N . THR A 1 99 ? -11.317 -1.273 15.116 1.00 98.62 99 THR A N 1
ATOM 782 C CA . THR A 1 99 ? -11.777 -1.210 13.718 1.00 98.62 99 THR A CA 1
ATOM 783 C C . THR A 1 99 ? -10.775 -1.861 12.765 1.00 98.62 99 THR A C 1
ATOM 785 O O . THR A 1 99 ? -11.180 -2.521 11.807 1.00 98.62 99 THR A O 1
ATOM 788 N N . ILE A 1 100 ? -9.473 -1.713 13.034 1.00 98.31 100 ILE A N 1
ATOM 789 C CA . ILE A 1 100 ? -8.428 -2.402 12.273 1.00 98.31 100 ILE A CA 1
ATOM 790 C C . ILE A 1 100 ? -8.556 -3.907 12.466 1.00 98.31 100 ILE A C 1
ATOM 792 O O . ILE A 1 100 ? -8.697 -4.624 11.480 1.00 98.31 100 ILE A O 1
ATOM 796 N N . GLN A 1 101 ? -8.597 -4.385 13.712 1.00 97.31 101 GLN A N 1
ATOM 797 C CA . GLN A 1 101 ? -8.747 -5.812 13.994 1.00 97.31 101 GLN A CA 1
ATOM 798 C C . GLN A 1 101 ? -9.997 -6.409 13.326 1.00 97.31 101 GLN A C 1
ATOM 800 O O . GLN A 1 101 ? -9.912 -7.476 12.718 1.00 97.31 101 GLN A O 1
ATOM 805 N N . ASP A 1 102 ? -11.130 -5.705 13.367 1.00 98.25 102 ASP A N 1
ATOM 806 C CA . ASP A 1 102 ? -12.374 -6.126 12.719 1.00 98.25 102 ASP A CA 1
ATOM 807 C C . ASP A 1 102 ? -12.223 -6.204 11.191 1.00 98.25 102 ASP A C 1
ATOM 809 O O . ASP A 1 102 ? -12.646 -7.186 10.574 1.00 98.25 102 ASP A O 1
ATOM 813 N N . GLY A 1 103 ? -11.597 -5.202 10.563 1.00 98.06 103 GLY A N 1
ATOM 814 C CA . GLY A 1 103 ? -11.360 -5.179 9.117 1.00 98.06 103 GLY A CA 1
ATOM 815 C C . GLY A 1 103 ? -10.437 -6.308 8.657 1.00 98.06 103 GLY A C 1
ATOM 816 O O . GLY A 1 103 ? -10.747 -7.017 7.699 1.00 98.06 103 GLY A O 1
ATOM 817 N N . ILE A 1 104 ? -9.347 -6.529 9.392 1.00 97.31 104 ILE A N 1
ATOM 818 C CA . ILE A 1 104 ? -8.377 -7.594 9.129 1.00 97.31 104 ILE A CA 1
ATOM 819 C C . ILE A 1 104 ? -8.997 -8.983 9.368 1.00 97.31 104 ILE A C 1
ATOM 821 O O . ILE A 1 104 ? -8.861 -9.878 8.533 1.00 97.31 104 ILE A O 1
ATOM 825 N N . SER A 1 105 ? -9.766 -9.167 10.448 1.00 96.25 105 SER A N 1
ATOM 826 C CA . SER A 1 105 ? -10.506 -10.414 10.707 1.00 96.25 105 SER A CA 1
ATOM 827 C C . SER A 1 105 ? -11.558 -10.689 9.631 1.00 96.25 105 SER A C 1
ATOM 829 O O . SER A 1 105 ? -11.731 -11.833 9.208 1.00 96.25 105 SER A O 1
ATOM 831 N N . THR A 1 106 ? -12.246 -9.645 9.159 1.00 97.56 106 THR A N 1
ATOM 832 C CA . THR A 1 106 ? -13.221 -9.750 8.067 1.00 97.56 106 THR A CA 1
ATOM 833 C C . THR A 1 106 ? -12.550 -10.253 6.797 1.00 97.56 106 THR A C 1
ATOM 835 O O . THR A 1 106 ? -13.056 -11.198 6.187 1.00 97.56 106 THR A O 1
ATOM 838 N N . PHE A 1 107 ? -11.395 -9.689 6.428 1.00 96.94 107 PHE A N 1
ATOM 839 C CA . PHE A 1 107 ? -10.627 -10.178 5.287 1.00 96.94 107 PHE A CA 1
ATOM 840 C C . PHE A 1 107 ? -10.206 -11.639 5.477 1.00 96.94 107 PHE A C 1
ATOM 842 O O . PHE A 1 107 ? -10.506 -12.463 4.622 1.00 96.94 107 PHE A O 1
ATOM 849 N N . GLY A 1 108 ? -9.609 -11.993 6.619 1.00 94.44 108 GLY A N 1
ATOM 850 C CA . GLY A 1 108 ? -9.152 -13.364 6.879 1.00 94.44 108 GLY A CA 1
ATOM 851 C C . GLY A 1 108 ? -10.263 -14.422 6.814 1.00 94.44 108 GLY A C 1
ATOM 852 O O . GLY A 1 108 ? -10.010 -15.557 6.427 1.00 94.44 108 GLY A O 1
ATOM 853 N N . LYS A 1 109 ? -11.509 -14.058 7.147 1.00 95.19 109 LYS A N 1
ATOM 854 C CA . LYS A 1 109 ? -12.669 -14.969 7.099 1.00 95.19 109 LYS A CA 1
ATOM 855 C C . LYS A 1 109 ? -13.318 -15.086 5.723 1.00 95.19 109 LYS A C 1
ATOM 857 O O . LYS A 1 109 ? -13.966 -16.089 5.448 1.00 95.19 109 LYS A O 1
ATOM 862 N N . THR A 1 110 ? -13.241 -14.039 4.906 1.00 96.25 110 THR A N 1
ATOM 863 C CA . THR A 1 110 ? -14.066 -13.922 3.689 1.00 96.25 110 THR A CA 1
ATOM 864 C C . THR A 1 110 ? -13.257 -13.788 2.407 1.00 96.25 110 THR A C 1
ATOM 866 O O . THR A 1 110 ? -13.819 -13.940 1.326 1.00 96.25 110 THR A O 1
ATOM 869 N N . SER A 1 111 ? -11.972 -13.446 2.519 1.00 95.00 111 SER A N 1
ATOM 870 C CA . SER A 1 111 ? -11.108 -12.989 1.425 1.00 95.00 111 SER A CA 1
ATOM 871 C C . SER A 1 111 ? -11.706 -11.826 0.613 1.00 95.00 111 SER A C 1
ATOM 873 O O . SER A 1 111 ? -11.289 -11.564 -0.514 1.00 95.00 111 SER A O 1
ATOM 875 N N . ASP A 1 112 ? -12.675 -11.104 1.187 1.00 95.75 112 ASP A N 1
ATOM 876 C CA . ASP A 1 112 ? -13.401 -10.012 0.546 1.00 95.75 112 ASP A CA 1
ATOM 877 C C . ASP A 1 112 ? -12.745 -8.675 0.904 1.00 95.75 112 ASP A C 1
ATOM 879 O O . ASP A 1 112 ? -1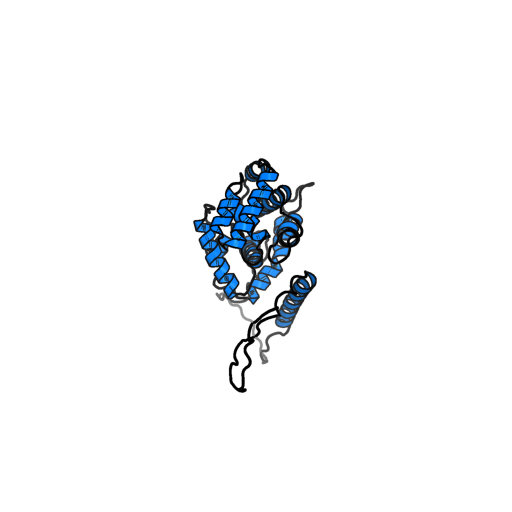2.940 -8.109 1.988 1.00 95.75 112 ASP A O 1
ATOM 883 N N . VAL A 1 113 ? -11.936 -8.175 -0.029 1.00 96.50 113 VAL A N 1
ATOM 884 C CA . VAL A 1 113 ? -11.218 -6.910 0.137 1.00 96.50 113 VAL A CA 1
ATOM 885 C C . VAL A 1 113 ? -12.192 -5.738 0.301 1.00 96.50 113 VAL A C 1
ATOM 887 O O . VAL A 1 113 ? -11.957 -4.862 1.134 1.00 96.50 113 VAL A O 1
ATOM 890 N N . ALA A 1 114 ? -13.309 -5.723 -0.431 1.00 96.00 114 ALA A N 1
ATOM 891 C CA . ALA A 1 114 ? -14.272 -4.629 -0.371 1.00 96.00 114 ALA A CA 1
ATOM 892 C C . ALA A 1 114 ? -14.921 -4.525 1.017 1.00 96.00 114 ALA A C 1
ATOM 894 O O . ALA A 1 114 ? -15.013 -3.428 1.574 1.00 96.00 114 ALA A O 1
ATOM 895 N N . LYS A 1 115 ? -15.297 -5.657 1.628 1.00 97.69 115 LYS A N 1
ATOM 896 C CA . LYS A 1 115 ? -15.836 -5.680 3.001 1.00 97.69 115 LYS A CA 1
ATOM 897 C C . LYS A 1 115 ? -14.813 -5.248 4.049 1.00 97.69 115 LYS A C 1
ATOM 899 O O . LYS A 1 115 ? -15.157 -4.509 4.978 1.00 97.69 115 LYS A O 1
ATOM 904 N N . ALA A 1 116 ? -13.564 -5.686 3.906 1.00 98.19 116 ALA A N 1
ATOM 905 C CA . ALA A 1 116 ? -12.487 -5.286 4.805 1.00 98.19 116 ALA A CA 1
ATOM 906 C C . ALA A 1 116 ? -12.252 -3.770 4.740 1.00 98.19 116 ALA A C 1
ATOM 908 O O . ALA A 1 116 ? -12.277 -3.089 5.767 1.00 98.19 116 ALA A O 1
ATOM 909 N N . LEU A 1 117 ? -12.134 -3.214 3.530 1.00 98.31 117 LEU A N 1
ATOM 910 C CA . LEU A 1 117 ? -11.965 -1.777 3.322 1.00 98.31 117 LEU A CA 1
ATOM 911 C C . LEU A 1 117 ? -13.162 -0.968 3.813 1.00 98.31 117 LEU A C 1
ATOM 913 O O . LEU A 1 117 ? -12.958 0.071 4.434 1.00 98.31 117 LEU A O 1
ATOM 917 N N . ALA A 1 118 ? -14.392 -1.438 3.594 1.00 98.06 118 ALA A N 1
ATOM 918 C CA . ALA A 1 118 ? -15.589 -0.777 4.111 1.00 98.06 118 ALA A CA 1
ATOM 919 C C . ALA A 1 118 ? -15.588 -0.704 5.647 1.00 98.06 118 ALA A C 1
ATOM 921 O O . ALA A 1 118 ? -16.046 0.281 6.224 1.00 98.06 118 ALA A O 1
ATOM 922 N N . THR A 1 119 ? -15.039 -1.720 6.319 1.00 98.44 119 THR A N 1
ATOM 923 C CA . THR A 1 119 ? -14.863 -1.707 7.776 1.00 98.44 119 THR A CA 1
ATOM 924 C C . THR A 1 119 ? -13.806 -0.690 8.198 1.00 98.44 119 THR A C 1
ATOM 926 O O . THR A 1 119 ? -14.085 0.149 9.051 1.00 98.44 119 THR A O 1
ATOM 929 N N . LEU A 1 120 ? -12.633 -0.704 7.561 1.00 98.44 120 LEU A N 1
ATOM 930 C CA . LEU A 1 120 ? -11.538 0.229 7.853 1.00 98.44 120 LEU A CA 1
ATOM 931 C C . LEU A 1 120 ? -11.917 1.693 7.567 1.00 98.44 120 LEU A C 1
ATOM 933 O O . LEU A 1 120 ? -11.529 2.596 8.308 1.00 98.44 120 LEU A O 1
ATOM 937 N N . ALA A 1 121 ? -12.720 1.932 6.528 1.00 97.75 121 ALA A N 1
ATOM 938 C CA . ALA A 1 121 ? -13.160 3.260 6.104 1.00 97.75 121 ALA A CA 1
ATOM 939 C C . ALA A 1 121 ? -14.184 3.923 7.047 1.00 97.75 121 ALA A C 1
ATOM 941 O O . ALA A 1 121 ? -14.596 5.058 6.814 1.00 97.75 121 ALA A O 1
ATOM 942 N N . LYS A 1 122 ? -14.584 3.250 8.136 1.00 98.00 122 LYS A N 1
ATOM 943 C CA . LYS A 1 122 ? -15.376 3.860 9.218 1.00 98.00 122 LYS A CA 1
ATOM 944 C C . LYS A 1 122 ? -14.574 4.897 10.017 1.00 98.00 122 LYS A C 1
ATOM 946 O O . LYS A 1 122 ? -15.169 5.756 10.665 1.00 98.00 122 LYS A O 1
ATOM 951 N N . LEU A 1 123 ? -13.241 4.824 9.989 1.00 98.44 123 LEU A N 1
ATOM 952 C CA . LEU A 1 123 ? -12.356 5.761 10.681 1.00 98.44 123 LEU A CA 1
ATOM 953 C C . LEU A 1 123 ? -12.229 7.084 9.911 1.00 98.44 123 LEU A C 1
ATOM 955 O O . LEU A 1 123 ? -12.093 7.116 8.685 1.00 98.44 123 LEU A O 1
ATOM 959 N N . LYS A 1 124 ? -12.211 8.208 10.634 1.00 98.19 124 LYS A N 1
ATOM 960 C CA . LYS A 1 124 ? -12.055 9.538 10.026 1.00 98.19 124 LYS A CA 1
ATOM 961 C C . LYS A 1 124 ? -10.704 9.640 9.325 1.00 98.19 124 LYS A C 1
ATOM 963 O O . LYS A 1 124 ? -9.674 9.298 9.899 1.00 98.19 124 LYS A O 1
ATOM 968 N N . GLY A 1 125 ? -10.703 10.160 8.099 1.00 96.69 125 GLY A N 1
ATOM 969 C CA . GLY A 1 125 ? -9.485 10.273 7.292 1.00 96.69 125 GLY A CA 1
ATOM 970 C C . GLY A 1 125 ? -9.027 8.953 6.659 1.00 96.69 125 GLY A C 1
ATOM 971 O O . GLY A 1 125 ? -7.968 8.919 6.037 1.00 96.69 125 GLY A O 1
ATOM 972 N N . ILE A 1 126 ? -9.812 7.877 6.754 1.00 97.75 126 ILE A N 1
ATOM 973 C CA . ILE A 1 126 ? -9.510 6.606 6.094 1.00 97.75 126 ILE A CA 1
ATOM 974 C C . ILE A 1 126 ? -10.523 6.372 4.971 1.00 97.75 126 ILE A C 1
ATOM 976 O O . ILE A 1 126 ? -11.668 6.020 5.206 1.00 97.75 126 ILE A O 1
ATOM 980 N N . GLY A 1 127 ? -10.093 6.599 3.728 1.00 96.56 127 GLY A N 1
ATOM 981 C CA . GLY A 1 127 ? -10.828 6.193 2.520 1.00 96.56 127 GLY A CA 1
ATOM 982 C C . GLY A 1 127 ? -10.228 4.931 1.886 1.00 96.56 127 GLY A C 1
ATOM 983 O O . GLY A 1 127 ? -9.239 4.420 2.416 1.00 96.56 127 GLY A O 1
ATOM 984 N N . PRO A 1 128 ? -10.729 4.469 0.722 1.00 97.12 128 PRO A N 1
ATOM 985 C CA . PRO A 1 128 ? -10.262 3.244 0.055 1.00 97.12 128 PRO A CA 1
ATOM 986 C C . PRO A 1 128 ? -8.741 3.159 -0.102 1.00 97.12 128 PRO A C 1
ATOM 988 O O . PRO A 1 128 ? -8.131 2.129 0.177 1.00 97.12 128 PRO A O 1
ATOM 991 N N . ALA A 1 129 ? -8.095 4.278 -0.441 1.00 96.69 129 ALA A N 1
ATOM 992 C CA . ALA A 1 129 ? -6.644 4.313 -0.547 1.00 96.69 129 ALA A CA 1
ATOM 993 C C . ALA A 1 129 ? -5.923 4.149 0.801 1.00 96.69 129 ALA A C 1
ATOM 995 O O . ALA A 1 129 ? -4.870 3.545 0.867 1.00 96.69 129 ALA A O 1
ATOM 996 N N . THR A 1 130 ? -6.414 4.719 1.903 1.00 97.81 130 THR A N 1
ATOM 997 C CA . THR A 1 130 ? -5.741 4.528 3.207 1.00 97.81 130 THR A CA 1
ATOM 998 C C . THR A 1 130 ? -6.094 3.165 3.799 1.00 97.81 130 THR A C 1
ATOM 1000 O O . THR A 1 130 ? -5.244 2.520 4.391 1.00 97.81 130 THR A O 1
ATOM 1003 N N . ALA A 1 131 ? -7.322 2.693 3.596 1.00 98.56 131 ALA A N 1
ATOM 1004 C CA . ALA A 1 131 ? -7.751 1.377 4.043 1.00 98.56 131 ALA A CA 1
ATOM 1005 C C . ALA A 1 131 ? -6.978 0.244 3.341 1.00 98.56 131 ALA A C 1
ATOM 1007 O O . ALA A 1 131 ? -6.538 -0.686 4.011 1.00 98.56 131 ALA A O 1
ATOM 1008 N N . SER A 1 132 ? -6.738 0.347 2.027 1.00 98.62 132 SER A N 1
ATOM 1009 C CA . SER A 1 132 ? -5.876 -0.603 1.303 1.00 98.62 132 SER A CA 1
ATOM 1010 C C . SER A 1 132 ? -4.437 -0.599 1.811 1.00 98.62 132 SER A C 1
ATOM 1012 O O . SER A 1 132 ? -3.863 -1.670 1.935 1.00 98.62 132 SER A O 1
ATOM 1014 N N . LEU A 1 133 ? -3.879 0.558 2.193 1.00 98.56 133 LEU A N 1
ATOM 1015 C CA . LEU A 1 133 ? -2.550 0.626 2.814 1.00 98.56 133 LEU A CA 1
ATOM 1016 C C . LEU A 1 133 ? -2.480 -0.189 4.110 1.00 98.56 133 LEU A C 1
ATOM 1018 O O . LEU A 1 133 ? -1.546 -0.960 4.308 1.00 98.56 133 LEU A O 1
ATOM 1022 N N . LEU A 1 134 ? -3.474 -0.023 4.989 1.00 98.56 134 LEU A N 1
ATOM 1023 C CA . LEU A 1 134 ? -3.522 -0.762 6.250 1.00 98.56 134 LEU A CA 1
ATOM 1024 C C . LEU A 1 134 ? -3.676 -2.266 6.009 1.00 98.56 134 LEU A C 1
ATOM 1026 O O . LEU A 1 134 ? -3.030 -3.060 6.688 1.00 98.56 134 LEU A O 1
ATOM 1030 N N . LEU A 1 135 ? -4.498 -2.666 5.036 1.00 98.44 135 LEU A N 1
ATOM 1031 C CA . LEU A 1 135 ? -4.677 -4.076 4.696 1.00 98.44 135 LEU A CA 1
ATOM 1032 C C . LEU A 1 135 ? -3.418 -4.681 4.050 1.00 98.44 135 LEU A C 1
ATOM 1034 O O . LEU A 1 135 ? -3.032 -5.782 4.425 1.00 98.44 135 LEU A O 1
ATOM 1038 N N . ALA A 1 136 ? -2.738 -3.951 3.163 1.00 98.25 136 ALA A N 1
ATOM 1039 C CA . ALA A 1 136 ? -1.509 -4.386 2.492 1.00 98.25 136 ALA A CA 1
ATOM 1040 C C . ALA A 1 136 ? -0.345 -4.635 3.466 1.00 98.25 136 ALA A C 1
ATOM 1042 O O . ALA A 1 136 ? 0.494 -5.492 3.228 1.00 98.25 136 ALA A O 1
ATOM 1043 N N . VAL A 1 137 ? -0.292 -3.931 4.601 1.00 97.81 137 VAL A N 1
ATOM 1044 C CA . VAL A 1 137 ? 0.687 -4.223 5.667 1.00 97.81 137 VAL A CA 1
ATOM 1045 C C . VAL A 1 137 ? 0.437 -5.590 6.314 1.00 97.81 137 VAL A C 1
ATOM 1047 O O . VAL A 1 137 ? 1.385 -6.294 6.650 1.00 97.81 137 VAL A O 1
ATOM 1050 N N . HIS A 1 138 ? -0.830 -5.972 6.479 1.00 98.00 138 HIS A N 1
ATOM 1051 C CA . HIS A 1 138 ? -1.205 -7.260 7.069 1.00 98.00 138 HIS A CA 1
ATOM 1052 C C . HIS A 1 138 ? -1.163 -8.413 6.055 1.00 98.00 138 HIS A C 1
ATOM 1054 O O . HIS A 1 138 ? -1.132 -9.575 6.459 1.00 98.00 138 HIS A O 1
ATOM 1060 N N . GLN A 1 139 ? -1.213 -8.092 4.759 1.00 97.12 139 GLN A N 1
ATOM 1061 C CA . GLN A 1 139 ? -1.298 -9.027 3.635 1.00 97.12 139 GLN A CA 1
ATOM 1062 C C . GLN A 1 139 ? -0.310 -8.630 2.518 1.00 97.12 139 GLN A C 1
ATOM 1064 O O . GLN A 1 139 ? -0.740 -8.338 1.397 1.00 97.12 139 GLN A O 1
ATOM 1069 N N . PRO A 1 140 ? 1.003 -8.574 2.821 1.00 97.00 140 PRO A N 1
ATOM 1070 C CA . PRO A 1 140 ? 2.016 -7.998 1.933 1.00 97.00 140 PRO A CA 1
ATOM 1071 C C . PRO A 1 140 ? 2.172 -8.731 0.599 1.00 97.00 140 PRO A C 1
ATOM 1073 O O . PRO A 1 140 ? 2.520 -8.091 -0.396 1.00 97.00 140 PRO A O 1
ATOM 1076 N N . ASP A 1 141 ? 1.884 -10.035 0.549 1.00 96.25 141 ASP A N 1
ATOM 1077 C CA . ASP A 1 141 ? 2.004 -10.784 -0.705 1.00 96.25 141 ASP A CA 1
ATOM 1078 C C . ASP A 1 141 ? 0.717 -10.798 -1.530 1.00 96.25 141 ASP A C 1
ATOM 1080 O O . ASP A 1 141 ? 0.789 -11.013 -2.736 1.00 96.25 141 ASP A O 1
ATOM 1084 N N . ASP A 1 142 ? -0.439 -10.503 -0.926 1.00 95.88 142 ASP A N 1
ATOM 1085 C CA . ASP A 1 142 ? -1.754 -10.741 -1.537 1.00 95.88 142 ASP A CA 1
ATOM 1086 C C . ASP A 1 142 ? -2.530 -9.469 -1.901 1.00 95.88 142 ASP A C 1
ATOM 1088 O O . ASP A 1 142 ? -3.327 -9.475 -2.849 1.00 95.88 142 ASP A O 1
ATOM 1092 N N . VAL A 1 143 ? -2.372 -8.393 -1.124 1.00 97.62 143 VAL A N 1
ATOM 1093 C CA . VAL A 1 143 ? -3.210 -7.193 -1.237 1.00 97.62 143 VAL A CA 1
ATOM 1094 C C . VAL A 1 143 ? -2.363 -5.987 -1.641 1.00 97.62 143 VAL A C 1
ATOM 1096 O O . VAL A 1 143 ? -1.586 -5.508 -0.821 1.00 97.62 143 VAL A O 1
ATOM 1099 N N . PRO A 1 144 ? -2.544 -5.445 -2.861 1.00 97.62 144 PRO A N 1
ATOM 1100 C CA . PRO A 1 144 ? -1.816 -4.260 -3.295 1.00 97.62 144 PRO A CA 1
ATOM 1101 C C . PRO A 1 144 ? -2.375 -2.990 -2.647 1.00 97.62 144 PRO A C 1
ATOM 1103 O O . PRO A 1 144 ? -3.583 -2.761 -2.615 1.00 97.62 144 PRO A O 1
ATOM 1106 N N . PHE A 1 145 ? -1.498 -2.104 -2.193 1.00 98.31 145 PHE A N 1
ATOM 1107 C CA . PHE A 1 145 ? -1.856 -0.746 -1.800 1.00 98.31 145 PHE A CA 1
ATOM 1108 C C . PHE A 1 145 ? -2.326 0.080 -3.009 1.00 98.31 145 PHE A C 1
ATOM 1110 O O . PHE A 1 145 ? -1.684 0.122 -4.060 1.00 98.31 145 PHE A O 1
ATOM 1117 N N . PHE A 1 146 ? -3.426 0.820 -2.839 1.00 97.94 146 PHE A N 1
ATOM 1118 C CA . PHE A 1 146 ? -3.917 1.774 -3.832 1.00 97.94 146 PHE A C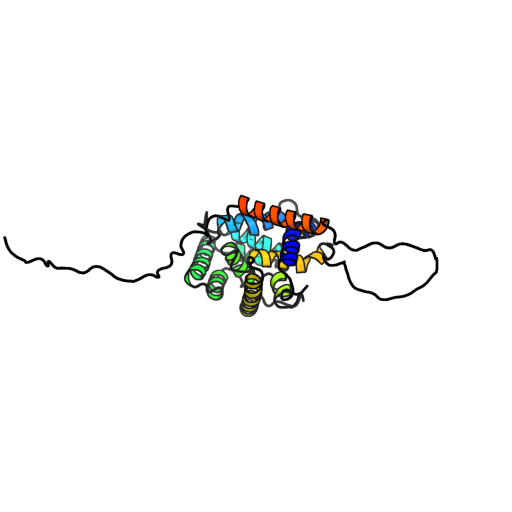A 1
ATOM 1119 C C . PHE A 1 146 ? -3.104 3.081 -3.829 1.00 97.94 146 PHE A C 1
ATOM 1121 O O . PHE A 1 146 ? -3.557 4.121 -3.334 1.00 97.94 146 PHE A O 1
ATOM 1128 N N . SER A 1 147 ? -1.895 3.016 -4.388 1.00 97.12 147 SER A N 1
ATOM 1129 C CA . SER A 1 147 ? -1.068 4.183 -4.698 1.00 97.12 147 SER A CA 1
ATOM 1130 C C . SER A 1 147 ? -1.430 4.794 -6.054 1.00 97.12 147 SER A C 1
ATOM 1132 O O . SER A 1 147 ? -1.964 4.124 -6.943 1.00 97.12 147 SER A O 1
ATOM 1134 N N . ASP A 1 148 ? -1.112 6.080 -6.214 1.00 96.38 148 ASP A N 1
ATOM 1135 C CA . ASP A 1 148 ? -1.247 6.777 -7.493 1.00 96.38 148 ASP A CA 1
ATOM 1136 C C . ASP A 1 148 ? -0.367 6.082 -8.554 1.00 96.38 148 ASP A C 1
ATOM 1138 O O . ASP A 1 148 ? -0.817 5.810 -9.663 1.00 96.38 148 ASP A O 1
ATOM 1142 N N . GLU A 1 149 ? 0.870 5.730 -8.193 1.00 96.94 149 GLU A N 1
ATOM 1143 C CA . GLU A 1 149 ? 1.845 5.090 -9.075 1.00 96.94 149 GLU A CA 1
ATOM 1144 C C . GLU A 1 149 ? 1.381 3.722 -9.580 1.00 96.94 149 GLU A C 1
ATOM 1146 O O . GLU A 1 149 ? 1.466 3.456 -10.782 1.00 96.94 149 GLU A O 1
ATOM 1151 N N . ALA A 1 150 ? 0.861 2.872 -8.688 1.00 97.81 150 ALA A N 1
ATOM 1152 C CA . ALA A 1 150 ? 0.358 1.554 -9.062 1.00 97.81 150 ALA A CA 1
ATOM 1153 C C . ALA A 1 150 ? -0.833 1.674 -10.009 1.00 97.81 150 ALA A C 1
ATOM 1155 O O . ALA A 1 150 ? -0.866 1.004 -11.041 1.00 97.81 150 ALA A O 1
ATOM 1156 N N . TYR A 1 151 ? -1.771 2.581 -9.724 1.00 97.88 151 TYR A N 1
ATOM 1157 C CA . TYR A 1 151 ? -2.910 2.797 -10.608 1.00 97.88 151 TYR A CA 1
ATOM 1158 C C . TYR A 1 151 ? -2.483 3.329 -11.978 1.00 97.88 151 TYR A C 1
ATOM 1160 O O . TYR A 1 151 ? -2.904 2.800 -13.009 1.00 97.88 151 TYR A O 1
ATOM 1168 N N . TYR A 1 152 ? -1.617 4.347 -12.016 1.00 97.12 152 TYR A N 1
ATOM 1169 C CA . TYR A 1 152 ? -1.155 4.915 -13.280 1.00 97.12 152 TYR A CA 1
ATOM 1170 C C . TYR A 1 152 ? -0.460 3.870 -14.139 1.00 97.12 152 TYR A C 1
ATOM 1172 O O . TYR A 1 152 ? -0.758 3.769 -15.328 1.00 97.12 152 TYR A O 1
ATOM 1180 N N . TRP A 1 153 ? 0.434 3.078 -13.551 1.00 97.88 153 TRP A N 1
ATOM 1181 C CA . TRP A 1 153 ? 1.190 2.084 -14.297 1.00 97.88 153 TRP A CA 1
ATOM 1182 C C . TRP A 1 153 ? 0.334 0.898 -14.753 1.00 97.88 153 TRP A C 1
ATOM 1184 O O . TRP A 1 153 ? 0.393 0.529 -15.928 1.00 97.88 153 TRP A O 1
ATOM 1194 N N . LEU A 1 154 ? -0.466 0.325 -13.849 1.00 98.00 154 LEU A N 1
ATOM 1195 C CA . LEU A 1 154 ? -1.216 -0.906 -14.107 1.00 98.00 154 LEU A CA 1
ATOM 1196 C C . LEU A 1 154 ? -2.496 -0.663 -14.907 1.00 98.00 154 LEU A C 1
ATOM 1198 O O . LEU A 1 154 ? -2.809 -1.452 -15.791 1.00 98.00 154 LEU A O 1
ATOM 1202 N N . CYS A 1 155 ? -3.215 0.426 -14.626 1.00 97.12 155 CYS A N 1
ATOM 1203 C CA . CYS A 1 155 ? -4.559 0.654 -15.167 1.00 97.12 155 CYS A CA 1
ATOM 1204 C C . CYS A 1 155 ? -4.571 1.712 -16.281 1.00 97.12 155 CYS A C 1
ATOM 1206 O O . CYS A 1 155 ? -5.306 1.576 -17.254 1.00 97.12 155 CYS A O 1
ATOM 1208 N N . ASN A 1 156 ? -3.706 2.733 -16.200 1.00 95.44 156 ASN A N 1
ATOM 1209 C CA . ASN A 1 156 ? -3.705 3.862 -17.147 1.00 95.44 156 ASN A CA 1
ATOM 1210 C C . ASN A 1 156 ? -2.513 3.867 -18.120 1.00 95.44 156 ASN A C 1
ATOM 1212 O O . ASN A 1 156 ? -2.210 4.894 -18.736 1.00 95.44 156 ASN A O 1
ATOM 1216 N N . GLY A 1 157 ? -1.790 2.752 -18.255 1.00 92.94 157 GLY A N 1
ATOM 1217 C CA . GLY A 1 157 ? -0.661 2.642 -19.188 1.00 92.94 157 GLY A CA 1
ATOM 1218 C C . GLY A 1 157 ? 0.470 3.649 -18.930 1.00 92.94 157 GLY A C 1
ATOM 1219 O O . GLY A 1 157 ? 1.140 4.080 -19.867 1.00 92.94 157 GLY A O 1
ATOM 1220 N N . GLY A 1 158 ? 0.661 4.054 -17.674 1.00 93.38 158 GLY A N 1
ATOM 1221 C CA . GLY A 1 158 ? 1.653 5.036 -17.227 1.00 93.38 158 GLY A CA 1
ATOM 1222 C C . GLY A 1 158 ? 1.185 6.496 -17.252 1.00 93.38 158 GLY A C 1
ATOM 1223 O O . GLY A 1 158 ? 1.977 7.388 -16.957 1.00 93.38 158 GLY A O 1
ATOM 1224 N N . LYS A 1 159 ? -0.077 6.784 -17.595 1.00 93.31 159 LYS A N 1
ATOM 1225 C CA . LYS A 1 159 ? -0.588 8.164 -17.651 1.00 93.31 159 LYS A CA 1
ATOM 1226 C C . LYS A 1 159 ? -1.065 8.654 -16.278 1.00 93.31 159 LYS A C 1
ATOM 1228 O O . LYS A 1 159 ? -1.891 8.011 -15.631 1.00 93.31 159 LYS A O 1
ATOM 1233 N N . LYS A 1 160 ? -0.580 9.835 -15.868 1.00 92.62 160 LYS A N 1
ATOM 1234 C CA . LYS A 1 160 ? -0.915 10.522 -14.602 1.00 92.62 160 LYS A CA 1
ATOM 1235 C C . LYS A 1 160 ? -2.256 11.275 -14.710 1.00 92.62 160 LYS A C 1
ATOM 1237 O O . LYS A 1 160 ? -2.286 12.503 -14.745 1.00 92.62 160 LYS A O 1
ATOM 1242 N N . GLU A 1 161 ? -3.357 10.537 -14.827 1.00 91.19 161 GLU A N 1
ATOM 1243 C CA . GLU A 1 161 ? -4.721 11.091 -14.926 1.00 91.19 161 GLU A CA 1
ATOM 1244 C C . GLU A 1 161 ? -5.381 11.286 -13.548 1.00 91.19 161 GLU A C 1
ATOM 1246 O O . GLU A 1 161 ? -4.866 10.853 -12.522 1.00 91.19 161 GLU A O 1
ATOM 1251 N N . SER A 1 162 ? -6.525 11.972 -13.481 1.00 92.25 162 SER A N 1
ATOM 1252 C CA . SER A 1 162 ? -7.188 12.245 -12.200 1.00 92.25 162 SER A CA 1
ATOM 1253 C C . SER A 1 162 ? -7.814 10.989 -11.587 1.00 92.25 162 SER A C 1
ATOM 1255 O O . SER A 1 162 ? -8.678 10.374 -12.209 1.00 92.25 162 SER A O 1
ATOM 1257 N N . LEU A 1 163 ? -7.471 10.689 -10.334 1.00 93.62 163 LEU A N 1
ATOM 1258 C CA . LEU A 1 163 ? -8.052 9.590 -9.557 1.00 93.62 163 LEU A CA 1
ATOM 1259 C C . LEU A 1 163 ? -9.191 10.066 -8.652 1.00 93.62 163 LEU A C 1
ATOM 1261 O O . LEU A 1 163 ? -9.109 11.134 -8.031 1.00 93.62 163 LEU A O 1
ATOM 1265 N N . LYS A 1 164 ? -10.242 9.250 -8.535 1.00 94.38 164 LYS A N 1
ATOM 1266 C CA . LYS A 1 164 ? -11.385 9.491 -7.639 1.00 94.38 164 LYS A CA 1
ATOM 1267 C C . LYS A 1 164 ? -11.215 8.829 -6.273 1.00 94.38 164 LYS A C 1
ATOM 1269 O O . LYS A 1 164 ? -11.914 9.211 -5.337 1.00 94.38 164 LYS A O 1
ATOM 1274 N N . TYR A 1 165 ? -10.286 7.886 -6.144 1.00 94.38 165 TYR A N 1
ATOM 1275 C CA . TYR A 1 165 ? -9.987 7.131 -4.929 1.00 94.38 165 TYR A CA 1
ATOM 1276 C C . TYR A 1 165 ? -11.194 6.349 -4.398 1.00 94.38 165 TYR A C 1
ATOM 1278 O O . TYR A 1 165 ? -11.456 6.335 -3.193 1.00 94.38 165 TYR A O 1
ATOM 1286 N N . ASN A 1 166 ? -11.953 5.722 -5.300 1.00 96.38 166 ASN A N 1
ATOM 1287 C CA . ASN A 1 166 ? -13.153 4.952 -4.964 1.00 96.38 166 ASN A CA 1
ATOM 1288 C C . ASN A 1 166 ? -12.925 3.433 -5.094 1.00 96.38 166 ASN A C 1
ATOM 1290 O O . ASN A 1 166 ? -11.886 2.986 -5.570 1.00 96.38 166 ASN A O 1
ATOM 1294 N N . MET A 1 167 ? -13.910 2.636 -4.669 1.00 95.94 167 MET A N 1
ATOM 1295 C CA . MET A 1 167 ? -13.808 1.173 -4.727 1.00 95.94 167 MET A CA 1
ATOM 1296 C C . MET A 1 167 ? -13.759 0.618 -6.153 1.00 95.94 167 MET A C 1
ATOM 1298 O O . MET A 1 167 ? -13.058 -0.355 -6.372 1.00 95.94 167 MET A O 1
ATOM 1302 N N . LYS A 1 168 ? -14.418 1.254 -7.130 1.00 97.00 168 LYS A N 1
ATOM 1303 C CA . LYS A 1 168 ? -14.389 0.799 -8.529 1.00 97.00 168 LYS A CA 1
ATOM 1304 C C . LYS A 1 168 ? -12.973 0.856 -9.108 1.00 97.00 168 LYS A C 1
ATOM 1306 O O . LYS A 1 168 ? -12.539 -0.090 -9.752 1.00 97.00 168 LYS A O 1
ATOM 1311 N N . GLU A 1 169 ? -12.270 1.962 -8.875 1.00 97.81 169 GLU A N 1
ATOM 1312 C CA . GLU A 1 169 ? -10.866 2.107 -9.273 1.00 97.81 169 GLU A CA 1
ATOM 1313 C C . GLU A 1 169 ? -9.990 1.094 -8.520 1.00 97.81 169 GLU A C 1
ATOM 1315 O O . GLU A 1 169 ? -9.117 0.456 -9.100 1.00 97.81 169 GLU A O 1
ATOM 1320 N N . TYR A 1 170 ? -10.249 0.873 -7.232 1.00 98.12 170 TYR A N 1
ATOM 1321 C CA . TYR A 1 170 ? -9.474 -0.113 -6.488 1.00 98.12 170 TYR A CA 1
ATOM 1322 C C . TYR A 1 170 ? -9.701 -1.558 -6.965 1.00 98.12 170 TYR A C 1
ATOM 1324 O O . TYR A 1 170 ? -8.746 -2.326 -7.046 1.00 98.12 170 TYR A O 1
ATOM 1332 N N . ASP A 1 171 ? -10.929 -1.924 -7.336 1.00 97.62 171 ASP A N 1
ATOM 1333 C CA . ASP A 1 171 ? -11.243 -3.239 -7.905 1.00 97.62 171 ASP A CA 1
ATOM 1334 C C . ASP A 1 171 ? -10.516 -3.456 -9.243 1.00 97.62 171 ASP A C 1
ATOM 1336 O O . ASP A 1 171 ? -9.992 -4.542 -9.502 1.00 97.62 171 ASP A O 1
ATOM 1340 N N . GLU A 1 172 ? -10.437 -2.412 -10.075 1.00 98.00 172 GLU A N 1
ATOM 1341 C CA . GLU A 1 172 ? -9.646 -2.421 -11.308 1.00 98.00 172 GLU A CA 1
ATOM 1342 C C . GLU A 1 172 ? -8.157 -2.636 -11.012 1.00 98.00 172 GLU A C 1
ATOM 1344 O O . GLU A 1 172 ? -7.546 -3.546 -11.576 1.00 98.00 172 GLU A O 1
ATOM 1349 N N . LEU A 1 173 ? -7.600 -1.890 -10.052 1.00 98.44 173 LEU A N 1
ATOM 1350 C CA . LEU A 1 173 ? -6.214 -2.061 -9.617 1.00 98.44 173 LEU A CA 1
ATOM 1351 C C . LEU A 1 173 ? -5.934 -3.483 -9.121 1.00 98.44 173 LEU A C 1
ATOM 1353 O O . LEU A 1 173 ? -4.935 -4.078 -9.518 1.00 98.44 173 LEU A O 1
ATOM 1357 N N . ILE A 1 174 ? -6.805 -4.050 -8.281 1.00 98.00 174 ILE A N 1
ATOM 1358 C CA . ILE A 1 174 ? -6.648 -5.420 -7.779 1.00 98.00 174 ILE A CA 1
ATOM 1359 C C . ILE A 1 174 ? -6.625 -6.419 -8.932 1.00 98.00 174 ILE A C 1
ATOM 1361 O O . ILE A 1 174 ? -5.811 -7.346 -8.916 1.00 98.00 174 ILE A O 1
ATOM 1365 N N . ARG A 1 175 ? -7.511 -6.260 -9.920 1.00 98.12 175 ARG A N 1
ATOM 1366 C CA . ARG A 1 175 ? -7.573 -7.156 -11.079 1.00 98.12 175 ARG A CA 1
ATOM 1367 C C . ARG A 1 175 ? -6.252 -7.144 -11.846 1.00 98.12 175 ARG A C 1
ATOM 1369 O O . ARG A 1 175 ? -5.687 -8.214 -12.081 1.00 98.12 175 ARG A O 1
ATOM 1376 N N . GLU A 1 176 ? -5.756 -5.960 -12.199 1.00 98.50 176 GLU A N 1
ATOM 1377 C CA . GLU A 1 176 ? -4.514 -5.818 -12.968 1.00 98.50 176 GLU A CA 1
ATOM 1378 C C . GLU A 1 176 ? -3.287 -6.268 -12.163 1.00 98.50 176 GLU A C 1
ATOM 1380 O O . GLU A 1 176 ? -2.446 -7.014 -12.671 1.00 98.50 176 GLU A O 1
ATOM 1385 N N . ALA A 1 177 ? -3.212 -5.900 -10.881 1.00 98.44 177 ALA A N 1
ATOM 1386 C CA . ALA A 1 177 ? -2.133 -6.319 -9.992 1.00 98.44 177 ALA A CA 1
ATOM 1387 C C . ALA A 1 177 ? -2.088 -7.846 -9.847 1.00 98.44 177 ALA A C 1
ATOM 1389 O O . ALA A 1 177 ? -1.039 -8.444 -10.063 1.00 98.44 177 ALA A O 1
ATOM 1390 N N . ARG A 1 178 ? -3.223 -8.509 -9.578 1.00 97.81 178 ARG A N 1
ATOM 1391 C CA . ARG A 1 178 ? -3.279 -9.979 -9.457 1.00 97.81 178 ARG A CA 1
ATOM 1392 C C . ARG A 1 178 ? -2.889 -10.684 -10.753 1.00 97.81 178 ARG A C 1
ATOM 1394 O O . ARG A 1 178 ? -2.232 -11.725 -10.703 1.00 97.81 178 ARG A O 1
ATOM 1401 N N . ALA A 1 179 ? -3.273 -10.137 -11.907 1.00 98.19 179 ALA A N 1
ATOM 1402 C CA . ALA A 1 179 ? -2.862 -10.676 -13.199 1.00 98.19 179 ALA A CA 1
ATOM 1403 C C . ALA A 1 179 ? -1.335 -10.603 -13.377 1.00 98.19 179 ALA A C 1
ATOM 1405 O O . ALA A 1 179 ? -0.718 -11.588 -13.792 1.00 98.19 179 ALA A O 1
ATOM 1406 N N . LEU A 1 180 ? -0.716 -9.475 -13.009 1.00 98.50 180 LEU A N 1
ATOM 1407 C CA . LEU A 1 180 ? 0.736 -9.298 -13.036 1.00 98.50 180 LEU A CA 1
ATOM 1408 C C . LEU A 1 180 ? 1.451 -10.223 -12.039 1.00 98.50 180 LEU A C 1
ATOM 1410 O O . LEU A 1 180 ? 2.366 -10.945 -12.434 1.00 98.50 180 LEU A O 1
ATOM 1414 N N . MET A 1 181 ? 0.995 -10.240 -10.783 1.00 98.44 181 MET A N 1
ATOM 1415 C CA . MET A 1 181 ? 1.531 -11.076 -9.703 1.00 98.44 181 MET A CA 1
ATOM 1416 C C . MET A 1 181 ? 1.535 -12.548 -10.102 1.00 98.44 181 MET A C 1
ATOM 1418 O O . MET A 1 181 ? 2.556 -13.216 -9.987 1.00 98.44 181 MET A O 1
ATOM 1422 N N . LYS A 1 182 ? 0.425 -13.045 -10.662 1.00 98.19 182 LYS A N 1
ATOM 1423 C CA . LYS A 1 182 ? 0.327 -14.427 -11.145 1.00 98.19 182 LYS A CA 1
ATOM 1424 C C . LYS A 1 182 ? 1.267 -14.703 -12.318 1.00 98.19 182 LYS A C 1
ATOM 1426 O O . LYS A 1 182 ? 1.861 -15.772 -12.379 1.00 98.19 182 LYS A O 1
ATOM 1431 N N . ARG A 1 183 ? 1.373 -13.774 -13.272 1.00 98.19 183 ARG A N 1
ATOM 1432 C CA . ARG A 1 183 ? 2.189 -13.952 -14.482 1.00 98.19 183 ARG A CA 1
ATOM 1433 C C . ARG A 1 183 ? 3.687 -13.974 -14.181 1.00 98.19 183 ARG A C 1
ATOM 1435 O O . ARG A 1 183 ? 4.419 -14.681 -14.866 1.00 98.19 183 ARG A O 1
ATOM 1442 N N . LEU A 1 184 ? 4.137 -13.174 -13.215 1.00 98.06 184 LEU A N 1
ATOM 1443 C CA . LEU A 1 184 ? 5.554 -13.044 -12.867 1.00 98.06 184 LEU A CA 1
ATOM 1444 C C . LEU A 1 184 ? 5.951 -13.820 -11.604 1.00 98.06 184 LEU A C 1
ATOM 1446 O O . LEU A 1 184 ? 7.144 -14.001 -11.372 1.00 98.06 184 LEU A O 1
ATOM 1450 N N . GLU A 1 185 ? 4.977 -14.318 -10.841 1.00 97.94 185 GLU A N 1
ATOM 1451 C CA . GLU A 1 185 ? 5.154 -14.956 -9.529 1.00 97.94 185 GLU A CA 1
ATOM 1452 C C . GLU A 1 185 ? 5.870 -14.020 -8.544 1.00 97.94 185 GLU A C 1
ATOM 1454 O O . GLU A 1 185 ? 6.948 -14.325 -8.038 1.00 97.94 185 GLU A O 1
ATOM 1459 N N . VAL A 1 186 ? 5.279 -12.843 -8.333 1.00 98.25 186 VAL A N 1
ATOM 1460 C CA . VAL A 1 186 ? 5.802 -11.770 -7.469 1.00 98.25 186 VAL A CA 1
ATOM 1461 C C . VAL A 1 186 ? 4.747 -11.339 -6.452 1.00 98.25 186 VAL A C 1
ATOM 1463 O O . VAL A 1 186 ? 3.549 -11.512 -6.693 1.00 98.25 186 VAL A O 1
ATOM 1466 N N . SER A 1 187 ? 5.192 -10.774 -5.330 1.00 98.25 187 SER A N 1
ATOM 1467 C CA . SER A 1 187 ? 4.313 -10.304 -4.254 1.00 98.25 187 SER A CA 1
ATOM 1468 C C . SER A 1 187 ? 3.581 -9.009 -4.632 1.00 98.25 187 SER A C 1
ATOM 1470 O O . SER A 1 187 ? 4.023 -8.252 -5.505 1.00 98.25 187 SER A O 1
ATOM 1472 N N . ALA A 1 188 ? 2.472 -8.711 -3.949 1.00 98.38 188 ALA A N 1
ATOM 1473 C CA . ALA A 1 188 ? 1.817 -7.409 -4.067 1.00 98.38 188 ALA A CA 1
ATOM 1474 C C . ALA A 1 188 ? 2.764 -6.259 -3.666 1.00 98.38 188 ALA A C 1
ATOM 1476 O O . ALA A 1 188 ? 2.822 -5.242 -4.359 1.00 98.38 188 ALA A O 1
ATOM 1477 N N . MET A 1 189 ? 3.573 -6.451 -2.618 1.00 98.19 189 MET A N 1
ATOM 1478 C CA . MET A 1 189 ? 4.593 -5.490 -2.194 1.00 98.19 189 MET A CA 1
ATOM 1479 C C . MET A 1 189 ? 5.622 -5.188 -3.295 1.00 98.19 189 MET A C 1
ATOM 1481 O O . MET A 1 189 ? 5.972 -4.025 -3.511 1.00 98.19 189 MET A O 1
ATOM 1485 N N . ASP A 1 190 ? 6.104 -6.203 -4.012 1.00 98.62 190 ASP A N 1
ATOM 1486 C CA . ASP A 1 190 ? 7.060 -5.988 -5.103 1.00 98.62 190 ASP A CA 1
ATOM 1487 C C . ASP A 1 190 ? 6.425 -5.172 -6.231 1.00 98.62 190 ASP A C 1
ATOM 1489 O O . ASP A 1 190 ? 7.060 -4.277 -6.792 1.00 98.62 190 ASP A O 1
ATOM 1493 N N . VAL A 1 191 ? 5.149 -5.435 -6.538 1.00 98.69 191 VAL A N 1
ATOM 1494 C CA . VAL A 1 191 ? 4.392 -4.658 -7.527 1.00 98.69 191 VAL A CA 1
ATOM 1495 C C . VAL A 1 191 ? 4.272 -3.198 -7.095 1.00 98.69 191 VAL A C 1
ATOM 1497 O O . VAL A 1 191 ? 4.460 -2.316 -7.934 1.00 98.69 191 VAL A O 1
ATOM 1500 N N . GLU A 1 192 ? 4.025 -2.911 -5.815 1.00 98.19 192 GLU A N 1
ATOM 1501 C CA . GLU A 1 192 ? 3.999 -1.539 -5.283 1.00 98.19 192 GLU A CA 1
ATOM 1502 C C . GLU A 1 192 ? 5.337 -0.817 -5.513 1.00 98.19 192 GLU A C 1
ATOM 1504 O O . GLU A 1 192 ? 5.362 0.291 -6.061 1.00 98.19 192 GLU A O 1
ATOM 1509 N N . LYS A 1 193 ? 6.456 -1.463 -5.160 1.00 98.19 193 LYS A N 1
ATOM 1510 C CA . LYS A 1 193 ? 7.810 -0.902 -5.309 1.00 98.19 193 LYS A CA 1
ATOM 1511 C C . LYS A 1 193 ? 8.186 -0.679 -6.772 1.00 98.19 193 LYS A C 1
ATOM 1513 O O . LYS A 1 193 ? 8.668 0.397 -7.128 1.00 98.19 193 LYS A O 1
ATOM 1518 N N . VAL A 1 194 ? 7.921 -1.651 -7.646 1.00 98.31 194 VAL A N 1
ATOM 1519 C CA . VAL A 1 194 ? 8.189 -1.508 -9.086 1.00 98.31 194 VAL A CA 1
ATOM 1520 C C . VAL A 1 194 ? 7.312 -0.421 -9.699 1.00 98.31 194 VAL A C 1
ATOM 1522 O O . VAL A 1 194 ? 7.815 0.386 -10.480 1.00 98.31 194 VAL A O 1
ATOM 1525 N N . SER A 1 195 ? 6.038 -0.328 -9.307 1.00 97.81 195 SER A N 1
ATOM 1526 C CA . SER A 1 195 ? 5.157 0.760 -9.749 1.00 97.81 195 SER A CA 1
ATOM 1527 C C . SER A 1 195 ? 5.754 2.122 -9.405 1.00 97.81 195 SER A C 1
ATOM 1529 O O . SER A 1 195 ? 5.807 3.012 -10.255 1.00 97.81 195 SER A O 1
ATOM 1531 N N . TYR A 1 196 ? 6.257 2.276 -8.176 1.00 96.38 196 TYR A N 1
ATOM 1532 C CA . TYR A 1 196 ? 6.916 3.502 -7.742 1.00 96.38 196 TYR A CA 1
ATOM 1533 C C . TYR A 1 196 ? 8.140 3.827 -8.605 1.00 96.38 196 TYR A C 1
ATOM 1535 O O . TYR A 1 196 ? 8.226 4.925 -9.155 1.00 96.38 196 TYR A O 1
ATOM 1543 N N . VAL A 1 197 ? 9.039 2.859 -8.808 1.00 96.50 197 VAL A N 1
ATOM 1544 C CA . VAL A 1 197 ? 10.233 3.025 -9.654 1.00 96.50 197 VAL A CA 1
ATOM 1545 C C . VAL A 1 197 ? 9.856 3.438 -11.071 1.00 96.50 197 VAL A C 1
ATOM 1547 O O . VAL A 1 197 ? 10.379 4.429 -11.579 1.00 96.50 197 VAL A O 1
ATOM 1550 N N . VAL A 1 198 ? 8.930 2.725 -11.717 1.00 95.50 198 VAL A N 1
ATOM 1551 C CA . VAL A 1 198 ? 8.520 3.023 -13.097 1.00 95.50 198 VAL A CA 1
ATOM 1552 C C . VAL A 1 198 ? 8.002 4.454 -13.218 1.00 95.50 198 VAL A C 1
ATOM 1554 O O . VAL A 1 198 ? 8.330 5.139 -14.187 1.00 95.50 198 VAL A O 1
ATOM 1557 N N . MET A 1 199 ? 7.228 4.909 -12.234 1.00 94.31 199 MET A N 1
ATOM 1558 C CA . MET A 1 199 ? 6.551 6.204 -12.278 1.00 94.31 199 MET A CA 1
ATOM 1559 C C . MET A 1 199 ? 7.401 7.381 -11.791 1.00 94.31 199 MET A C 1
ATOM 1561 O O . MET A 1 199 ? 7.031 8.531 -12.051 1.00 94.31 199 MET A O 1
ATOM 1565 N N . ARG A 1 200 ? 8.503 7.114 -11.079 1.00 91.69 200 ARG A N 1
ATOM 1566 C CA . ARG A 1 200 ? 9.320 8.138 -10.407 1.00 91.69 200 ARG A CA 1
ATOM 1567 C C . ARG A 1 200 ? 10.791 8.165 -10.816 1.00 91.69 200 ARG A C 1
ATOM 1569 O O . ARG A 1 200 ? 11.469 9.133 -10.498 1.00 91.69 200 ARG A O 1
ATOM 1576 N N . ARG A 1 201 ? 11.300 7.166 -11.545 1.00 84.06 201 ARG A N 1
ATOM 1577 C CA . ARG A 1 201 ? 12.712 7.125 -11.985 1.00 84.06 201 ARG A CA 1
ATOM 1578 C C . ARG A 1 201 ? 13.148 8.350 -12.798 1.00 84.06 201 ARG A C 1
ATOM 1580 O O . ARG A 1 201 ? 14.279 8.796 -12.654 1.00 84.06 201 ARG A O 1
ATOM 1587 N N . GLU A 1 202 ? 12.246 8.915 -13.604 1.00 81.69 202 GLU A N 1
ATOM 1588 C CA . GLU A 1 202 ? 12.512 10.142 -14.370 1.00 81.69 202 GLU A CA 1
ATOM 1589 C C . GLU A 1 202 ? 12.627 11.359 -13.442 1.00 81.69 202 GLU A C 1
ATOM 1591 O O . GLU A 1 202 ? 13.564 12.141 -13.574 1.00 81.69 202 GLU A O 1
ATOM 1596 N N . ASP A 1 203 ? 11.743 11.459 -12.441 1.00 77.69 203 ASP A N 1
ATOM 1597 C CA . ASP A 1 203 ? 11.808 12.492 -11.396 1.00 77.69 203 ASP A CA 1
ATOM 1598 C C . ASP A 1 203 ? 13.103 12.367 -10.558 1.00 77.69 203 ASP A C 1
ATOM 1600 O O . ASP A 1 203 ? 13.597 13.357 -10.023 1.00 77.69 203 ASP A O 1
ATOM 1604 N N . ALA A 1 204 ? 13.656 11.154 -10.450 1.00 70.75 204 ALA A N 1
ATOM 1605 C CA . ALA A 1 204 ? 14.890 10.838 -9.730 1.00 70.75 204 ALA A CA 1
ATOM 1606 C C . ALA A 1 204 ? 16.176 11.060 -10.553 1.00 70.75 204 ALA A C 1
ATOM 1608 O O . ALA A 1 204 ? 17.270 10.842 -10.035 1.00 70.75 204 ALA A O 1
ATOM 1609 N N . GLY A 1 205 ? 16.072 11.453 -11.829 1.00 63.75 205 GLY A N 1
ATOM 1610 C CA . GLY A 1 205 ? 17.230 11.598 -12.720 1.00 63.75 205 GLY A CA 1
ATOM 1611 C C . GLY A 1 205 ? 17.933 10.274 -13.054 1.00 63.75 205 GLY A C 1
ATOM 1612 O O . GLY A 1 205 ? 19.066 10.288 -13.534 1.00 63.75 205 GLY A O 1
ATOM 1613 N N . VAL A 1 206 ? 17.279 9.133 -12.809 1.00 62.66 206 VAL A N 1
ATOM 1614 C CA . VAL A 1 206 ? 17.809 7.800 -13.113 1.00 62.66 206 VAL A CA 1
ATOM 1615 C C . VAL A 1 206 ? 17.481 7.472 -14.571 1.00 62.66 206 VAL A C 1
ATOM 1617 O O . VAL A 1 206 ? 16.314 7.383 -14.959 1.00 62.66 206 VAL A O 1
ATOM 1620 N N . THR A 1 207 ? 18.513 7.318 -15.403 1.00 53.31 207 THR A N 1
ATOM 1621 C CA . THR A 1 207 ? 18.371 7.032 -16.837 1.00 53.31 207 THR A CA 1
ATOM 1622 C C . THR A 1 207 ? 17.714 5.667 -17.098 1.00 53.31 207 THR A C 1
ATOM 1624 O O . THR A 1 207 ? 17.857 4.740 -16.299 1.00 53.31 207 THR A O 1
ATOM 1627 N N . PRO A 1 208 ? 16.986 5.494 -18.222 1.00 50.28 208 PRO A N 1
ATOM 1628 C CA . PRO A 1 208 ? 16.314 4.235 -18.529 1.00 50.28 208 PRO A CA 1
ATOM 1629 C C . PRO A 1 208 ? 17.306 3.072 -18.683 1.00 50.28 208 PRO A C 1
ATOM 1631 O O . PRO A 1 208 ? 18.270 3.184 -19.438 1.00 50.28 208 PRO A O 1
ATOM 1634 N N . LEU A 1 209 ? 16.991 1.917 -18.083 1.00 52.97 209 LEU A N 1
ATOM 1635 C CA . LEU A 1 209 ? 17.712 0.643 -18.270 1.00 52.97 209 LEU A CA 1
ATOM 1636 C C . LEU A 1 209 ? 17.773 0.175 -19.744 1.00 52.97 209 LEU A C 1
ATOM 1638 O O . LEU A 1 209 ? 18.545 -0.713 -20.085 1.00 52.97 209 LEU A O 1
ATOM 1642 N N . THR A 1 210 ? 16.999 0.793 -20.644 1.00 40.12 210 THR A N 1
ATOM 1643 C CA . THR A 1 210 ? 16.876 0.407 -22.058 1.00 40.12 210 THR A CA 1
ATOM 1644 C C . THR A 1 210 ? 17.410 1.452 -23.041 1.00 40.12 210 THR A C 1
ATOM 1646 O O . THR A 1 210 ? 16.944 1.514 -24.177 1.00 40.12 210 THR A O 1
ATOM 1649 N N . ALA A 1 211 ? 18.395 2.271 -22.666 1.00 38.22 211 ALA A N 1
ATOM 1650 C CA . ALA A 1 211 ? 19.155 3.061 -23.642 1.00 38.22 211 ALA A CA 1
ATOM 1651 C C . ALA A 1 211 ? 20.262 2.217 -24.308 1.00 38.22 211 ALA A C 1
ATOM 1653 O O . ALA A 1 211 ? 21.424 2.610 -24.370 1.00 38.22 211 ALA A O 1
ATOM 1654 N N . SER A 1 212 ? 19.914 1.030 -24.811 1.00 42.16 212 SER A N 1
ATOM 1655 C CA . SER A 1 212 ? 20.746 0.342 -25.791 1.00 42.16 212 SER A CA 1
ATOM 1656 C C . SER A 1 212 ? 19.869 -0.384 -26.803 1.00 42.16 212 SER A C 1
ATOM 1658 O O . SER A 1 212 ? 19.121 -1.303 -26.480 1.00 42.16 212 SER A O 1
ATOM 1660 N N . THR A 1 213 ? 20.037 0.049 -28.049 1.00 36.12 213 THR A N 1
ATOM 1661 C CA . THR A 1 213 ? 19.457 -0.418 -29.313 1.00 36.12 213 THR A CA 1
ATOM 1662 C C . THR A 1 213 ? 18.170 0.259 -29.802 1.00 36.12 213 THR A C 1
ATOM 1664 O O . THR A 1 213 ? 17.101 0.161 -29.210 1.00 36.12 213 THR A O 1
ATOM 1667 N N . ARG A 1 214 ? 18.334 0.815 -31.016 1.00 38.03 214 ARG A N 1
ATOM 1668 C CA . ARG A 1 214 ? 17.365 1.342 -31.990 1.00 38.03 214 ARG A CA 1
ATOM 1669 C C . ARG A 1 214 ? 16.904 2.786 -31.778 1.00 38.03 214 ARG A C 1
ATOM 1671 O O . ARG A 1 214 ? 15.837 3.035 -31.246 1.00 38.03 214 ARG A O 1
ATOM 1678 N N . ASP A 1 215 ? 17.656 3.709 -32.372 1.00 30.62 215 ASP A N 1
ATOM 1679 C CA . ASP A 1 215 ? 17.144 4.301 -33.609 1.00 30.62 215 ASP A CA 1
ATOM 1680 C C . ASP A 1 215 ? 18.274 4.688 -34.569 1.00 30.62 215 ASP A C 1
ATOM 1682 O O . ASP A 1 215 ? 19.252 5.342 -34.212 1.00 30.62 215 ASP A O 1
ATOM 1686 N N . SER A 1 216 ? 18.131 4.228 -35.808 1.00 34.16 216 SER A N 1
ATOM 1687 C CA . SER A 1 216 ? 18.915 4.658 -36.954 1.00 34.16 216 SER A CA 1
ATOM 1688 C C . SER A 1 216 ? 18.129 5.756 -37.657 1.00 34.16 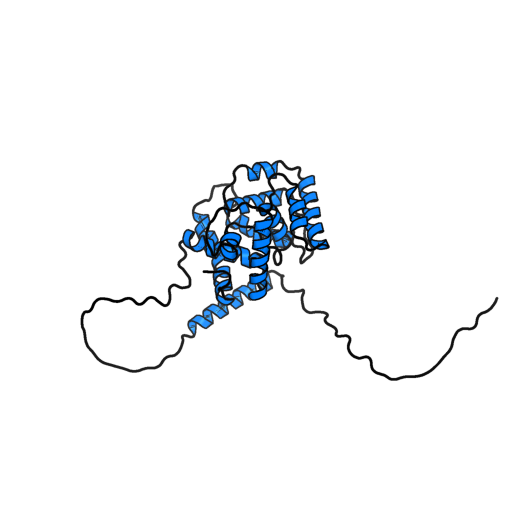216 SER A C 1
ATOM 1690 O O . SER A 1 216 ? 17.073 5.473 -38.220 1.00 34.16 216 SER A O 1
ATOM 1692 N N . LYS A 1 217 ? 18.656 6.982 -37.724 1.00 30.06 217 LYS A N 1
ATOM 1693 C CA . LYS A 1 217 ? 18.376 7.857 -38.869 1.00 30.06 217 LYS A CA 1
ATOM 1694 C C . LYS A 1 217 ? 19.523 8.827 -39.138 1.00 30.06 217 LYS A C 1
ATOM 1696 O O . LYS A 1 217 ? 20.148 9.353 -38.229 1.00 30.06 217 LYS A O 1
ATOM 1701 N N . ALA A 1 218 ? 19.802 8.950 -40.427 1.00 28.50 218 ALA A N 1
ATOM 1702 C CA . ALA A 1 218 ? 21.072 9.285 -41.044 1.00 28.50 218 ALA A CA 1
ATOM 1703 C C . ALA A 1 218 ? 21.356 10.782 -41.274 1.00 28.50 218 ALA A C 1
ATOM 1705 O O . ALA A 1 218 ? 20.453 11.617 -41.236 1.00 28.50 218 ALA A O 1
ATOM 1706 N N . SER A 1 219 ? 22.616 11.000 -41.688 1.00 25.94 219 SER A N 1
ATOM 1707 C CA . SER A 1 219 ? 23.270 12.117 -42.407 1.00 25.94 219 SER A CA 1
ATOM 1708 C C . SER A 1 219 ? 24.271 12.874 -41.517 1.00 25.94 219 SER A C 1
ATOM 1710 O O . SER A 1 219 ? 23.918 13.290 -40.425 1.00 25.94 219 SER A O 1
ATOM 1712 N N . LYS A 1 220 ? 25.561 13.011 -41.856 1.00 29.67 220 LYS A N 1
ATOM 1713 C CA . LYS A 1 220 ? 26.205 13.251 -43.159 1.00 29.67 220 LYS A CA 1
ATOM 1714 C C . LYS A 1 220 ? 27.643 12.694 -43.205 1.00 29.67 220 LYS A C 1
ATOM 1716 O O . LYS A 1 220 ? 28.266 12.486 -42.171 1.00 29.67 220 LYS A O 1
ATOM 1721 N N . GLU A 1 221 ? 28.107 12.484 -44.432 1.00 26.52 221 GLU A N 1
ATOM 1722 C CA . GLU A 1 221 ? 29.430 12.030 -44.881 1.00 26.52 221 GLU A CA 1
ATOM 1723 C C . GLU A 1 221 ? 30.597 12.922 -44.422 1.00 26.52 221 GLU A C 1
ATOM 1725 O O . GLU A 1 221 ? 30.466 14.142 -44.440 1.00 26.52 221 GLU A O 1
ATOM 1730 N N . GLU A 1 222 ? 31.761 12.319 -44.147 1.00 29.34 222 GLU A N 1
ATOM 1731 C CA . GLU A 1 222 ? 32.996 12.602 -44.900 1.00 29.34 222 GLU A CA 1
ATOM 1732 C C . GLU A 1 222 ? 34.050 11.493 -44.710 1.00 29.34 222 GLU A C 1
ATOM 1734 O O . GLU A 1 222 ? 34.028 10.726 -43.749 1.00 29.34 222 GLU A O 1
ATOM 1739 N N . ALA A 1 223 ? 34.905 11.355 -45.722 1.00 28.11 223 ALA A N 1
ATOM 1740 C CA . ALA A 1 223 ? 35.655 10.161 -46.091 1.00 28.11 223 ALA A CA 1
ATOM 1741 C C . ALA A 1 223 ? 36.996 9.958 -45.355 1.00 28.11 223 ALA A C 1
ATOM 1743 O O . ALA A 1 223 ? 37.686 10.908 -45.002 1.00 28.11 223 ALA A O 1
ATOM 1744 N N . GLY A 1 224 ? 37.425 8.694 -45.249 1.00 26.11 224 GLY A N 1
ATOM 1745 C CA . GLY A 1 224 ? 38.781 8.314 -44.837 1.00 26.11 224 GLY A CA 1
ATOM 1746 C C . GLY A 1 224 ? 38.996 6.797 -44.844 1.00 26.11 224 GLY A C 1
ATOM 1747 O O . GLY A 1 224 ? 38.621 6.101 -43.912 1.00 26.11 224 GLY A O 1
ATOM 1748 N N . ASN A 1 225 ? 39.573 6.286 -45.929 1.00 24.78 225 ASN A N 1
ATOM 1749 C CA . ASN A 1 225 ? 39.821 4.873 -46.238 1.00 24.78 225 ASN A CA 1
ATOM 1750 C C . ASN A 1 225 ? 41.010 4.264 -45.457 1.00 24.78 225 ASN A C 1
ATOM 1752 O O . ASN A 1 225 ? 42.094 4.838 -45.477 1.00 24.78 225 ASN A O 1
ATOM 1756 N N . SER A 1 226 ? 40.862 3.053 -44.897 1.00 28.75 226 SER A N 1
ATOM 1757 C CA . SER A 1 226 ? 41.841 1.947 -45.036 1.00 28.75 226 SER A CA 1
ATOM 1758 C C . SER A 1 226 ? 41.337 0.602 -44.455 1.00 28.75 226 SER A C 1
ATOM 1760 O O . SER A 1 226 ? 40.703 0.549 -43.407 1.00 28.75 226 SER A O 1
ATOM 1762 N N . LYS A 1 227 ? 41.615 -0.477 -45.213 1.00 25.88 227 LYS A N 1
ATOM 1763 C CA . LYS A 1 227 ? 41.495 -1.938 -44.937 1.00 25.88 227 LYS A CA 1
ATOM 1764 C C . LYS A 1 227 ? 42.127 -2.335 -43.587 1.00 25.88 227 LYS A C 1
ATOM 1766 O O . LYS A 1 227 ? 43.012 -1.624 -43.142 1.00 25.88 227 LYS A O 1
ATOM 1771 N N . SER A 1 228 ? 41.877 -3.456 -42.908 1.00 24.58 228 SER A N 1
ATOM 1772 C CA . SER A 1 228 ? 41.198 -4.763 -43.076 1.00 24.58 228 SER A CA 1
ATOM 1773 C C . SER A 1 228 ? 41.035 -5.317 -41.638 1.00 24.58 228 SER A C 1
ATOM 1775 O O . SER A 1 228 ? 41.750 -4.873 -40.751 1.00 24.58 228 SER A O 1
ATOM 1777 N N . GLU A 1 229 ? 40.102 -6.212 -41.305 1.00 25.84 229 GLU A N 1
ATOM 1778 C CA . GLU A 1 229 ? 40.364 -7.655 -41.120 1.00 25.84 229 GLU A CA 1
ATOM 1779 C C . GLU A 1 229 ? 39.208 -8.275 -40.295 1.00 25.84 229 GLU A C 1
ATOM 1781 O O . GLU A 1 229 ? 38.393 -7.583 -39.689 1.00 25.84 229 GLU A O 1
ATOM 1786 N N . LYS A 1 230 ? 39.094 -9.596 -40.361 1.00 28.11 230 LYS A N 1
ATOM 1787 C CA . LYS A 1 230 ? 37.924 -10.445 -40.119 1.00 28.11 230 LYS A CA 1
ATOM 1788 C C . LYS A 1 230 ? 38.030 -11.109 -38.741 1.00 28.11 230 LYS A C 1
ATOM 1790 O O . LYS A 1 230 ? 38.946 -11.904 -38.592 1.00 28.11 230 LYS A O 1
ATOM 1795 N N . ASP A 1 231 ? 37.091 -10.924 -37.801 1.00 27.16 231 ASP A N 1
ATOM 1796 C CA . ASP A 1 231 ? 36.835 -11.977 -36.796 1.00 27.16 231 ASP A CA 1
ATOM 1797 C C . ASP A 1 231 ? 35.466 -11.929 -36.085 1.00 27.16 231 ASP A C 1
ATOM 1799 O O . ASP A 1 231 ? 34.740 -10.939 -36.086 1.00 27.16 231 ASP A O 1
ATOM 1803 N N . LYS A 1 232 ? 35.115 -13.098 -35.552 1.00 28.33 232 LYS A N 1
ATOM 1804 C CA . LYS A 1 232 ? 33.802 -13.656 -35.239 1.00 28.33 232 LYS A CA 1
ATOM 1805 C C . LYS A 1 232 ? 33.187 -13.180 -33.920 1.00 28.33 232 LYS A C 1
ATOM 1807 O O . LYS A 1 232 ? 33.844 -12.954 -32.911 1.00 28.33 232 LYS A O 1
ATOM 1812 N N . SER A 1 233 ? 31.858 -13.186 -33.930 1.00 32.72 233 SER A N 1
ATOM 1813 C CA . SER A 1 233 ? 30.930 -12.986 -32.818 1.00 32.72 233 SER A CA 1
ATOM 1814 C C . SER A 1 233 ? 31.098 -13.971 -31.647 1.00 32.72 233 SER A C 1
ATOM 1816 O O . SER A 1 233 ? 31.033 -15.186 -31.855 1.00 32.72 233 SER A O 1
ATOM 1818 N N . LYS A 1 234 ? 31.124 -13.454 -30.409 1.00 32.00 234 LYS A N 1
ATOM 1819 C CA . LYS A 1 234 ? 30.642 -14.139 -29.191 1.00 32.00 234 LYS A CA 1
ATOM 1820 C C . LYS A 1 234 ? 29.973 -13.124 -28.245 1.00 32.00 234 LYS A C 1
ATOM 1822 O O . LYS A 1 234 ? 30.520 -12.037 -28.073 1.00 32.00 234 LYS A O 1
ATOM 1827 N N . PRO A 1 235 ? 28.819 -13.440 -27.624 1.00 30.94 235 PRO A N 1
ATOM 1828 C CA . PRO A 1 235 ? 28.198 -12.558 -26.644 1.00 30.94 235 PRO A CA 1
ATOM 1829 C C . PRO A 1 235 ? 28.968 -12.607 -25.316 1.00 30.94 235 PRO A C 1
ATOM 1831 O O . PRO A 1 235 ? 29.346 -13.676 -24.838 1.00 30.94 235 PRO A O 1
ATOM 1834 N N . SER A 1 236 ? 29.206 -11.422 -24.754 1.00 32.62 236 SER A N 1
ATOM 1835 C CA . SER A 1 236 ? 29.996 -11.166 -23.548 1.00 32.62 236 SER A CA 1
ATOM 1836 C C . SER A 1 236 ? 29.428 -11.856 -22.301 1.00 32.62 236 SER A C 1
ATOM 1838 O O . SER A 1 236 ? 28.269 -11.682 -21.928 1.00 32.62 236 SER A O 1
ATOM 1840 N N . THR A 1 237 ? 30.292 -12.610 -21.625 1.00 35.75 237 THR A N 1
ATOM 1841 C CA . THR A 1 237 ? 30.072 -13.327 -20.359 1.00 35.75 237 THR A CA 1
ATOM 1842 C C . THR A 1 237 ? 29.788 -12.389 -19.174 1.00 35.75 237 THR A C 1
ATOM 1844 O O . THR A 1 237 ? 29.293 -12.839 -18.142 1.00 35.75 237 THR A O 1
ATOM 1847 N N . ALA A 1 238 ? 30.053 -11.084 -19.318 1.00 37.00 238 ALA A N 1
ATOM 1848 C CA . ALA A 1 238 ? 29.933 -10.103 -18.240 1.00 37.00 238 ALA A CA 1
ATOM 1849 C C . ALA A 1 238 ? 28.474 -9.844 -17.824 1.00 37.00 238 ALA A C 1
ATOM 1851 O O . ALA A 1 238 ? 28.181 -9.748 -16.636 1.00 37.00 238 ALA A O 1
ATOM 1852 N N . THR A 1 239 ? 27.534 -9.821 -18.776 1.00 37.34 239 THR A N 1
ATOM 1853 C CA . THR A 1 239 ? 26.112 -9.558 -18.486 1.00 37.34 239 THR A CA 1
ATOM 1854 C C . THR A 1 239 ? 25.457 -10.712 -17.722 1.00 37.34 239 THR A C 1
ATOM 1856 O O . THR A 1 239 ? 24.619 -10.485 -16.857 1.00 37.34 239 THR A O 1
ATOM 1859 N N . ARG A 1 240 ? 25.886 -11.961 -17.966 1.00 39.53 240 ARG A N 1
ATOM 1860 C CA . ARG A 1 240 ? 25.422 -13.128 -17.194 1.00 39.53 240 ARG A CA 1
ATOM 1861 C C . ARG A 1 240 ? 25.923 -13.114 -15.749 1.00 39.53 240 ARG A C 1
ATOM 1863 O O . ARG A 1 240 ? 25.178 -13.519 -14.863 1.00 39.53 240 ARG A O 1
ATOM 1870 N N . GLY A 1 241 ? 27.149 -12.642 -15.518 1.00 34.91 241 GLY A N 1
ATOM 1871 C CA . GLY A 1 241 ? 27.735 -12.568 -14.177 1.00 34.91 241 GLY A CA 1
ATOM 1872 C C . GLY A 1 241 ? 26.997 -11.588 -13.265 1.00 34.91 241 GLY A C 1
ATOM 1873 O O . GLY A 1 241 ? 26.695 -11.924 -12.124 1.00 34.91 241 GLY A O 1
ATOM 1874 N N . VAL A 1 242 ? 26.626 -10.419 -13.796 1.00 45.47 242 VAL A N 1
ATOM 1875 C CA . VAL A 1 242 ? 25.891 -9.390 -13.039 1.00 45.47 242 VAL A CA 1
ATOM 1876 C C . VAL A 1 242 ? 24.472 -9.855 -12.688 1.00 45.47 242 VAL A C 1
ATOM 1878 O O . VAL A 1 242 ? 24.021 -9.654 -11.563 1.00 45.47 242 VAL A O 1
ATOM 1881 N N . ILE A 1 243 ? 23.793 -10.552 -13.609 1.00 46.09 243 ILE A N 1
ATOM 1882 C CA . ILE A 1 243 ? 22.460 -11.127 -13.358 1.00 46.09 243 ILE A CA 1
ATOM 1883 C C . ILE A 1 243 ? 22.524 -12.226 -12.283 1.00 46.09 243 ILE A C 1
ATOM 1885 O O . ILE A 1 243 ? 21.663 -12.263 -11.407 1.00 46.09 243 ILE A O 1
ATOM 1889 N N . SER A 1 244 ? 23.551 -13.088 -12.303 1.00 50.41 244 SER A N 1
ATOM 1890 C CA . SER A 1 244 ? 23.732 -14.132 -11.276 1.00 50.41 244 SER A CA 1
ATOM 1891 C C . SER A 1 244 ? 23.941 -13.521 -9.892 1.00 50.41 244 SER A C 1
ATOM 1893 O O . SER A 1 244 ? 23.272 -13.909 -8.940 1.00 50.41 244 SER A O 1
ATOM 1895 N N . GLN A 1 245 ? 24.785 -12.490 -9.794 1.00 45.31 245 GLN A N 1
ATOM 1896 C CA . GLN A 1 245 ? 25.079 -11.825 -8.522 1.00 45.31 245 GLN A CA 1
ATOM 1897 C C . GLN A 1 245 ? 23.864 -11.099 -7.933 1.00 45.31 245 GLN A C 1
ATOM 1899 O O . GLN A 1 245 ? 23.667 -11.131 -6.721 1.00 45.31 245 GLN A O 1
ATOM 1904 N N . ALA A 1 246 ? 23.022 -10.482 -8.766 1.00 44.38 246 ALA A N 1
ATOM 1905 C CA . ALA A 1 246 ? 21.798 -9.833 -8.299 1.00 44.38 246 ALA A CA 1
ATOM 1906 C C . ALA A 1 246 ? 20.761 -10.848 -7.780 1.00 44.38 246 ALA A C 1
ATOM 1908 O O . ALA A 1 246 ? 20.128 -10.611 -6.750 1.00 44.38 246 ALA A O 1
ATOM 1909 N N . ILE A 1 247 ? 20.621 -11.998 -8.452 1.00 52.12 247 ILE A N 1
ATOM 1910 C CA . ILE A 1 247 ? 19.733 -13.088 -8.018 1.00 52.12 247 ILE A CA 1
ATOM 1911 C C . ILE A 1 247 ? 20.240 -13.708 -6.710 1.00 52.12 247 ILE A C 1
ATOM 1913 O O . ILE A 1 247 ? 19.451 -13.919 -5.789 1.00 52.12 247 ILE A O 1
ATOM 1917 N N . GLU A 1 248 ? 21.546 -13.947 -6.598 1.00 56.91 248 GLU A N 1
ATOM 1918 C CA . GLU A 1 248 ? 22.182 -14.499 -5.397 1.00 56.91 248 GLU A CA 1
ATOM 1919 C C . GLU A 1 248 ? 22.071 -13.543 -4.201 1.00 56.91 248 GLU A C 1
ATOM 1921 O O . GLU A 1 248 ? 21.730 -13.972 -3.098 1.00 56.91 248 GLU A O 1
ATOM 1926 N N . ALA A 1 249 ? 22.272 -12.238 -4.415 1.00 49.75 249 ALA A N 1
ATOM 1927 C CA . ALA A 1 249 ? 22.100 -11.224 -3.376 1.00 49.75 249 ALA A CA 1
ATOM 1928 C C . ALA A 1 249 ? 20.646 -11.151 -2.883 1.00 49.75 249 ALA A C 1
ATOM 1930 O O . ALA A 1 249 ? 20.404 -11.069 -1.679 1.00 49.75 249 ALA A O 1
ATOM 1931 N N . TRP A 1 250 ? 19.667 -11.246 -3.788 1.00 53.91 250 TRP A N 1
ATOM 1932 C CA . TRP A 1 250 ? 18.250 -11.237 -3.420 1.00 53.91 250 TRP A CA 1
ATOM 1933 C C . TRP A 1 250 ? 17.824 -12.527 -2.697 1.00 53.91 250 TRP A C 1
ATOM 1935 O O . TRP A 1 250 ? 17.117 -12.472 -1.690 1.00 53.91 250 TRP A O 1
ATOM 1945 N N . GLN A 1 251 ? 18.320 -13.690 -3.131 1.00 51.00 251 GLN A N 1
ATOM 1946 C CA . GLN A 1 251 ? 18.108 -14.965 -2.436 1.00 51.00 251 GLN A CA 1
ATOM 1947 C C . GLN A 1 251 ? 18.746 -14.984 -1.039 1.00 51.00 251 GLN A C 1
ATOM 1949 O O . GLN A 1 251 ? 18.144 -15.508 -0.102 1.00 51.00 251 GLN A O 1
ATOM 1954 N N . ALA A 1 252 ? 19.925 -14.378 -0.872 1.00 47.88 252 ALA A N 1
ATOM 1955 C CA . ALA A 1 252 ? 20.576 -14.238 0.429 1.00 47.88 252 ALA A CA 1
ATOM 1956 C C . ALA A 1 252 ? 19.777 -13.327 1.376 1.00 47.88 252 ALA A C 1
ATOM 1958 O O . ALA A 1 252 ? 19.631 -13.650 2.555 1.00 47.88 252 ALA A O 1
ATOM 1959 N N . ILE A 1 253 ? 19.196 -12.238 0.858 1.00 53.50 253 ILE A N 1
ATOM 1960 C CA . ILE A 1 253 ? 18.296 -11.366 1.626 1.00 53.50 253 ILE A CA 1
ATOM 1961 C C . ILE A 1 253 ? 17.048 -12.143 2.064 1.00 53.50 253 ILE A C 1
ATOM 1963 O O . ILE A 1 253 ? 16.701 -12.105 3.244 1.00 53.50 253 ILE A O 1
ATOM 1967 N N . LEU A 1 254 ? 16.417 -12.920 1.177 1.00 45.97 254 LEU A N 1
ATOM 1968 C CA . LEU A 1 254 ? 15.269 -13.766 1.535 1.00 45.97 254 LEU A CA 1
ATOM 1969 C C . LEU A 1 254 ? 15.601 -14.821 2.602 1.00 45.97 254 LEU A C 1
ATOM 1971 O O . LEU A 1 254 ?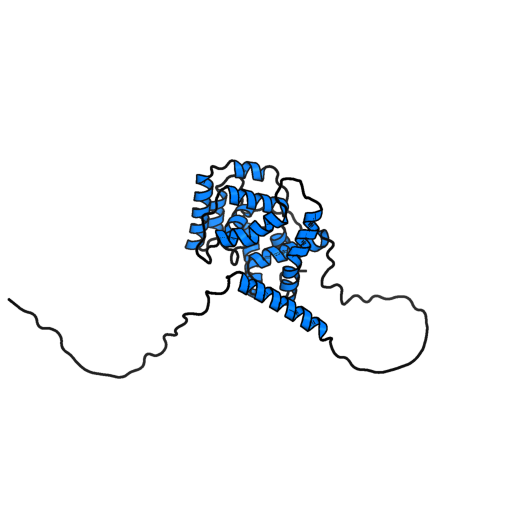 14.801 -15.043 3.513 1.00 45.97 254 LEU A O 1
ATOM 1975 N N . LEU A 1 255 ? 16.778 -15.452 2.522 1.00 46.44 255 LEU A N 1
ATOM 1976 C CA . LEU A 1 255 ? 17.225 -16.437 3.513 1.00 46.44 255 LEU A CA 1
ATOM 1977 C C . LEU A 1 255 ? 17.484 -15.804 4.886 1.00 46.44 255 LEU A C 1
ATOM 1979 O O . LEU A 1 255 ? 17.164 -16.411 5.909 1.00 46.44 255 LEU A O 1
ATOM 1983 N N . ASN A 1 256 ? 18.035 -14.590 4.915 1.00 42.62 256 ASN A N 1
ATOM 1984 C CA . ASN A 1 256 ? 18.378 -13.893 6.154 1.00 42.62 256 ASN A CA 1
ATOM 1985 C C . ASN A 1 256 ? 17.171 -13.181 6.798 1.00 42.62 256 ASN A C 1
ATOM 1987 O O . ASN A 1 256 ? 17.181 -12.909 7.994 1.00 42.62 256 ASN A O 1
ATOM 1991 N N . SER A 1 257 ? 16.108 -12.933 6.022 1.00 44.69 257 SER A N 1
ATOM 1992 C CA . SER A 1 257 ? 14.857 -12.306 6.483 1.00 44.69 257 SER A CA 1
ATOM 1993 C C . SER A 1 257 ? 13.893 -13.281 7.177 1.00 44.69 257 SER A C 1
ATOM 1995 O O . SER A 1 257 ? 12.798 -12.890 7.569 1.00 44.69 257 SER A O 1
ATOM 1997 N N . GLY A 1 258 ? 14.250 -14.566 7.310 1.00 41.97 258 GLY A N 1
ATOM 1998 C CA . GLY A 1 258 ? 13.416 -15.569 7.985 1.00 41.97 258 GLY A CA 1
ATOM 1999 C C . GLY A 1 258 ? 12.114 -15.948 7.258 1.00 41.97 258 GLY A C 1
ATOM 2000 O O . GLY A 1 258 ? 11.322 -16.709 7.806 1.00 41.97 258 GLY A O 1
ATOM 2001 N N . ALA A 1 259 ? 11.899 -15.487 6.021 1.00 47.47 259 ALA A N 1
ATOM 2002 C CA . ALA A 1 259 ? 10.652 -15.681 5.271 1.00 47.47 259 ALA A CA 1
ATOM 2003 C C . ALA A 1 259 ? 10.520 -17.056 4.578 1.00 47.47 259 ALA A C 1
ATOM 2005 O O . ALA A 1 259 ? 9.492 -17.355 3.978 1.00 47.47 259 ALA A O 1
ATOM 2006 N N . ALA A 1 260 ? 11.526 -17.932 4.666 1.00 41.94 260 ALA A N 1
ATOM 2007 C CA . ALA A 1 260 ? 11.529 -19.226 3.982 1.00 41.94 260 ALA A CA 1
ATOM 2008 C C . ALA A 1 260 ? 11.660 -20.409 4.951 1.00 41.94 260 ALA A C 1
ATOM 2010 O O . ALA A 1 260 ? 12.644 -21.139 4.921 1.00 41.94 260 ALA A O 1
ATOM 2011 N N . ARG A 1 261 ? 10.653 -20.640 5.800 1.00 40.81 261 ARG A N 1
ATOM 2012 C CA . ARG A 1 261 ? 10.394 -21.966 6.396 1.00 40.81 261 ARG A CA 1
ATOM 2013 C C . ARG A 1 261 ? 8.893 -22.153 6.616 1.00 40.81 261 ARG A C 1
ATOM 2015 O O . ARG A 1 261 ? 8.386 -22.007 7.718 1.00 40.81 261 ARG A O 1
ATOM 2022 N N . GLY A 1 262 ? 8.182 -22.479 5.538 1.00 36.34 262 GLY A N 1
ATOM 2023 C CA . GLY A 1 262 ? 6.744 -22.732 5.617 1.00 36.34 262 GLY A CA 1
ATOM 2024 C C . GLY A 1 262 ? 6.089 -23.300 4.362 1.00 36.34 262 GLY A C 1
ATOM 2025 O O . GLY A 1 262 ? 4.883 -23.156 4.218 1.00 36.34 262 GLY A O 1
ATOM 2026 N N . HIS A 1 263 ? 6.823 -23.925 3.433 1.00 35.03 263 HIS A N 1
ATOM 2027 C CA . HIS A 1 263 ? 6.163 -24.600 2.308 1.00 35.03 263 HIS A CA 1
ATOM 2028 C C . HIS A 1 263 ? 6.966 -25.769 1.735 1.00 35.03 263 HIS A C 1
ATOM 2030 O O . HIS A 1 263 ? 7.370 -25.769 0.579 1.00 35.03 263 HIS A O 1
ATOM 2036 N N . LEU A 1 264 ? 7.191 -26.797 2.559 1.00 35.94 264 LEU A N 1
ATOM 2037 C CA . LEU A 1 264 ? 7.409 -28.152 2.048 1.00 35.94 264 LEU A CA 1
ATOM 2038 C C . LEU A 1 264 ? 7.096 -29.210 3.115 1.00 35.94 264 LEU A C 1
ATOM 2040 O O . LEU A 1 264 ? 7.986 -29.866 3.640 1.00 35.94 264 LEU A O 1
ATOM 2044 N N . ALA A 1 265 ? 5.819 -29.385 3.452 1.00 31.36 265 ALA A N 1
ATOM 2045 C CA . ALA A 1 265 ? 5.343 -30.641 4.025 1.00 31.36 265 ALA A CA 1
ATOM 2046 C C . ALA A 1 265 ? 3.834 -30.784 3.798 1.00 31.36 265 ALA A C 1
ATOM 2048 O O . ALA A 1 265 ? 3.074 -29.865 4.072 1.00 31.36 265 ALA A O 1
ATOM 2049 N N . GLN A 1 266 ? 3.440 -31.980 3.357 1.00 31.08 266 GLN A N 1
ATOM 2050 C CA . GLN A 1 266 ? 2.070 -32.495 3.222 1.00 31.08 266 GLN A CA 1
ATOM 2051 C C . GLN A 1 266 ? 1.322 -32.175 1.916 1.00 31.08 266 GLN A C 1
ATOM 2053 O O . GLN A 1 266 ? 0.288 -31.518 1.876 1.00 31.08 266 GLN A O 1
ATOM 2058 N N . ARG A 1 267 ? 1.773 -32.827 0.839 1.00 28.67 267 ARG A N 1
ATOM 2059 C CA . ARG A 1 267 ? 0.854 -33.513 -0.082 1.00 28.67 267 ARG A CA 1
ATOM 2060 C C . ARG A 1 267 ? 1.119 -35.015 -0.001 1.00 28.67 267 ARG A C 1
ATOM 2062 O O . ARG A 1 267 ? 1.946 -35.540 -0.738 1.00 28.67 267 ARG A O 1
ATOM 2069 N N . SER A 1 268 ? 0.442 -35.702 0.915 1.00 32.47 268 SER A N 1
ATOM 2070 C CA . SER A 1 268 ? 0.249 -37.149 0.820 1.00 32.47 268 SER A CA 1
ATOM 2071 C C . SER A 1 268 ? -0.967 -37.416 -0.072 1.00 32.47 268 SER A C 1
ATOM 2073 O O . SER A 1 268 ? -2.069 -36.928 0.162 1.00 32.47 268 SER A O 1
ATOM 2075 N N . ASN A 1 269 ? -0.718 -38.149 -1.150 1.00 33.31 269 ASN A N 1
ATOM 2076 C CA . ASN A 1 269 ? -1.686 -38.604 -2.140 1.00 33.31 269 ASN A CA 1
ATOM 2077 C C . ASN A 1 269 ? -2.474 -39.814 -1.587 1.00 33.31 269 ASN A C 1
ATOM 2079 O O . ASN A 1 269 ? -1.825 -40.797 -1.224 1.00 33.31 269 ASN A O 1
ATOM 2083 N N . PRO A 1 270 ? -3.821 -39.822 -1.535 1.00 33.47 270 PRO A N 1
ATOM 2084 C CA . PRO A 1 270 ? -4.577 -41.024 -1.220 1.00 33.47 270 PRO A CA 1
ATOM 2085 C C . PRO A 1 270 ? -5.059 -41.670 -2.522 1.00 33.47 270 PRO A C 1
ATOM 2087 O O . PRO A 1 270 ? -6.176 -41.444 -2.979 1.00 33.47 270 PRO A O 1
ATOM 2090 N N . ALA A 1 271 ? -4.208 -42.495 -3.123 1.00 34.62 271 ALA A N 1
ATOM 2091 C CA . ALA A 1 271 ? -4.605 -43.367 -4.220 1.00 34.62 271 ALA A CA 1
ATOM 2092 C C . ALA A 1 271 ? -3.858 -44.699 -4.123 1.00 34.62 271 ALA A C 1
ATOM 2094 O O . ALA A 1 271 ? -2.897 -44.928 -4.847 1.00 34.62 271 ALA A O 1
ATOM 2095 N N . ASN A 1 272 ? -4.298 -45.575 -3.215 1.00 34.06 272 ASN A N 1
ATOM 2096 C CA . ASN A 1 272 ? -4.373 -47.001 -3.529 1.00 34.06 272 ASN A CA 1
ATOM 2097 C C . ASN A 1 272 ? -5.330 -47.720 -2.564 1.00 34.06 272 ASN A C 1
ATOM 2099 O O . ASN A 1 272 ? -5.019 -47.941 -1.395 1.00 34.06 272 ASN A O 1
ATOM 2103 N N . ARG A 1 273 ? -6.518 -48.066 -3.065 1.00 34.66 273 ARG A N 1
ATOM 2104 C CA . ARG A 1 273 ? -7.432 -49.044 -2.467 1.00 34.66 273 ARG A CA 1
ATOM 2105 C C . ARG A 1 273 ? -7.372 -50.261 -3.380 1.00 34.66 273 ARG A C 1
ATOM 2107 O O . ARG A 1 273 ? -7.752 -50.152 -4.541 1.00 34.66 273 ARG A O 1
ATOM 2114 N N . GLY A 1 274 ? -6.916 -51.393 -2.857 1.00 30.58 274 GLY A N 1
ATOM 2115 C CA . GLY A 1 274 ? -6.844 -52.633 -3.623 1.00 30.58 274 GLY A CA 1
ATOM 2116 C C . GLY A 1 274 ? -6.397 -53.829 -2.790 1.00 30.58 274 GLY A C 1
ATOM 2117 O O . GLY A 1 274 ? -5.219 -54.146 -2.767 1.00 30.58 274 GLY A O 1
ATOM 2118 N N . THR A 1 275 ? -7.382 -54.460 -2.143 1.00 32.88 275 THR A N 1
ATOM 2119 C CA . THR A 1 275 ? -7.544 -55.918 -1.957 1.00 32.88 275 THR A CA 1
ATOM 2120 C C . THR A 1 275 ? -6.447 -56.724 -1.249 1.00 32.88 275 THR A C 1
ATOM 2122 O O . THR A 1 275 ? -5.400 -56.986 -1.827 1.00 32.88 275 THR A O 1
ATOM 2125 N N . ALA A 1 276 ? -6.776 -57.278 -0.075 1.00 33.97 276 ALA A N 1
ATOM 2126 C CA . ALA A 1 276 ? -6.963 -58.726 0.145 1.00 33.97 276 ALA A CA 1
ATOM 2127 C C . ALA A 1 276 ? -6.961 -59.047 1.655 1.00 33.97 276 ALA A C 1
ATOM 2129 O O . ALA A 1 276 ? -6.079 -58.590 2.375 1.00 33.97 276 ALA A O 1
ATOM 2130 N N . GLY A 1 277 ? -7.930 -59.848 2.117 1.00 33.31 277 GLY A N 1
ATOM 2131 C CA . GLY A 1 277 ? -7.925 -60.432 3.466 1.00 33.31 277 GLY A CA 1
ATOM 2132 C C . GLY A 1 277 ? -9.300 -60.541 4.134 1.00 33.31 277 GLY A C 1
ATOM 2133 O O . GLY A 1 277 ? -9.595 -59.780 5.048 1.00 33.31 277 GLY A O 1
ATOM 2134 N N . ALA A 1 278 ? -10.124 -61.486 3.670 1.00 33.47 278 ALA A N 1
ATOM 2135 C CA . ALA A 1 278 ? -11.148 -62.183 4.471 1.00 33.47 278 ALA A CA 1
ATOM 2136 C C . ALA A 1 278 ? -10.460 -62.855 5.691 1.00 33.47 278 ALA A C 1
ATOM 2138 O O . ALA A 1 278 ? -9.278 -63.166 5.579 1.00 33.47 278 ALA A O 1
ATOM 2139 N N . GLU A 1 279 ? -11.012 -63.131 6.876 1.00 37.28 279 GLU A N 1
ATOM 2140 C CA . GLU A 1 279 ? -12.345 -63.461 7.429 1.00 37.28 279 GLU A CA 1
ATOM 2141 C C . GLU A 1 279 ? -12.113 -63.658 8.979 1.00 37.28 279 GLU A C 1
ATOM 2143 O O . GLU A 1 279 ? -10.965 -63.542 9.410 1.00 37.28 279 GLU A O 1
ATOM 2148 N N . PRO A 1 280 ? -13.052 -64.106 9.846 1.00 43.19 280 PRO A N 1
ATOM 2149 C CA . PRO A 1 280 ? -14.366 -63.570 10.207 1.00 43.19 280 PRO A CA 1
ATOM 2150 C C . PRO A 1 280 ? -14.560 -63.323 11.735 1.00 43.19 280 PRO A C 1
ATOM 2152 O O . PRO A 1 280 ? -13.844 -63.835 12.586 1.00 43.19 280 PRO A O 1
ATOM 2155 N N . SER A 1 281 ? -15.648 -62.605 12.044 1.00 35.62 281 SER A N 1
ATOM 2156 C CA . SER A 1 281 ? -16.633 -62.858 13.119 1.00 35.62 281 SER A CA 1
ATOM 2157 C C . SER A 1 281 ? -16.180 -63.091 14.572 1.00 35.62 281 SER A C 1
ATOM 2159 O O . SER A 1 281 ? -15.712 -64.162 14.944 1.00 35.62 281 SER A O 1
ATOM 2161 N N . THR A 1 282 ? -16.553 -62.156 15.451 1.00 38.25 282 THR A N 1
ATOM 2162 C CA . THR A 1 282 ? -17.329 -62.467 16.671 1.00 38.25 282 THR A CA 1
ATOM 2163 C C . THR A 1 282 ? -17.987 -61.189 17.201 1.00 38.25 282 THR A C 1
ATOM 2165 O O . THR A 1 282 ? -17.324 -60.195 17.483 1.00 38.25 282 THR A O 1
ATOM 2168 N N . ALA A 1 283 ? -19.317 -61.208 17.302 1.00 41.66 283 ALA A N 1
ATOM 2169 C CA . ALA A 1 283 ? -20.109 -60.202 18.003 1.00 41.66 283 ALA A CA 1
ATOM 2170 C C . ALA A 1 283 ? -20.272 -60.606 19.484 1.00 41.66 283 ALA A C 1
ATOM 2172 O O . ALA A 1 283 ? -20.259 -61.803 19.784 1.00 41.66 283 ALA A O 1
ATOM 2173 N N . PRO A 1 284 ? -20.455 -59.646 20.408 1.00 44.22 284 PRO A N 1
ATOM 2174 C CA . PRO A 1 284 ? -20.612 -59.933 21.826 1.00 44.22 284 PRO A CA 1
ATOM 2175 C C . PRO A 1 284 ? -22.062 -60.315 22.152 1.00 44.22 284 PRO A C 1
ATOM 2177 O O . PRO A 1 284 ? -23.004 -59.631 21.748 1.00 44.22 284 PRO A O 1
ATOM 2180 N N . GLN A 1 285 ? -22.236 -61.396 22.914 1.00 41.41 285 GLN A N 1
ATOM 2181 C CA . GLN A 1 285 ? -23.488 -61.680 23.610 1.00 41.41 285 GLN A CA 1
ATOM 2182 C C . GLN A 1 285 ? -23.519 -60.999 24.981 1.00 41.41 285 GLN A C 1
ATOM 2184 O O . GLN A 1 285 ? -22.507 -60.769 25.637 1.00 41.41 285 GLN A O 1
ATOM 2189 N N . ILE A 1 286 ? -24.745 -60.665 25.350 1.00 44.50 286 ILE A N 1
ATOM 2190 C CA . ILE A 1 286 ? -25.222 -59.882 26.482 1.00 44.50 286 ILE A CA 1
ATOM 2191 C C . ILE A 1 286 ? -25.555 -60.855 27.627 1.00 44.50 286 ILE A C 1
ATOM 2193 O O . ILE A 1 286 ? -26.084 -61.921 27.325 1.00 44.50 286 ILE A O 1
ATOM 2197 N N . ALA A 1 287 ? -25.324 -60.469 28.893 1.00 41.66 287 ALA A N 1
ATOM 2198 C CA . ALA A 1 287 ? -26.244 -60.622 30.046 1.00 41.66 287 ALA A CA 1
ATOM 2199 C C . ALA A 1 287 ? -25.543 -60.873 31.401 1.00 41.66 287 ALA A C 1
ATOM 2201 O O . ALA A 1 287 ? -24.814 -61.843 31.564 1.00 41.66 287 ALA A O 1
ATOM 2202 N N . GLY A 1 288 ? -25.896 -60.034 32.384 1.00 42.78 288 GLY A N 1
ATOM 2203 C CA . GLY A 1 288 ? -26.459 -60.474 33.669 1.00 42.78 288 GLY A CA 1
ATOM 2204 C C . GLY A 1 288 ? -25.533 -61.047 34.744 1.00 42.78 288 GLY A C 1
ATOM 2205 O O . GLY A 1 288 ? -25.345 -62.257 34.792 1.00 42.78 288 GLY A O 1
ATOM 2206 N N . LEU A 1 289 ? -25.094 -60.183 35.668 1.00 38.81 289 LEU A N 1
ATOM 2207 C CA . LEU A 1 289 ? -25.353 -60.183 37.128 1.00 38.81 289 LEU A CA 1
ATOM 2208 C C . LEU A 1 289 ? -24.362 -59.252 37.835 1.00 38.81 289 LEU A C 1
ATOM 2210 O O . LEU A 1 289 ? -23.155 -59.326 37.522 1.00 38.81 289 LEU A O 1
#

Organism: Verticillium alfalfae (strain VaMs.102 / ATCC MYA-4576 / FGSC 10136) (NCBI:txid526221)

pLDDT: mean 77.68, std 26.52, range [24.58, 98.69]

Secondary structure (DSSP, 8-state):
--TTT--HHHHHHHHHTHHHHHHHHHTT---TTS--HHHHHHIIIIIHHHHH-TTS--SSPPPHHHHHHHHHHHHHHS---TTHHHHHHTS-HHHHHHHHHHHHHHHHHH--HHHHHHHHTTSTT--HHHHHHHHHHHSTTT-----HHHHHHHTSTT--PPP---HHHHHHHHHHHHHHHHHHT--HHHHHHHHHHHHHTTTTTPPPTT-SS-----------------------THHHHHHHHHHHHHHHHHHHTT--SSS-S-----------------PPPP---

Foldseek 3Di:
DALVPDALLNLLVLLVCLVVLQVLLQVVDDDPPDDGLVNLVCLLQPVLLQQAAPVDDHVDFDWLVSLLSLVVNQCSQAPHDPCLSVQSVPDDGVLLRVLLVVLLVVCVVPVDNVSSLVSNCVGGSRALQSSLSSNCSHAVQQGAHPGQLLLCRQPVVNDNDDDPRHVVSRVSSNVSLVVSCVVNVGGSNSSNSSSSSVNRCVVSVNDDPPPDDDDDDDDDDDDDDDDDDDDDDDDDPVVVVVSVVSVVVVVVVCVVSPVPDDPDDDDDDPDDDDDDDDDDDDDDDDDDD

Radius of gyration: 27.0 Å; chains: 1; bounding box: 68×82×83 Å

Sequence (289 aa):
MLANAIGKAEFYELLASYASVLESISAAKEKPGQKTLKELDEFRYVEAPRLFSQHGTPERLMTHDDVKILVEWKLRHGKFRPTLMKLVTSNDSSAVSKTIQDGISTFGKTSDVAKALATLAKLKGIGPATASLLLAVHQPDDVPFFSDEAYYWLCNGGKKESLKYNMKEYDELIREARALMKRLEVSAMDVEKVSYVVMRREDAGVTPLTASTRDSKASKEEAGNSKSEKDKSKPSTATRGVISQAIEAWQAILLNSGAARGHLAQRSNPANRGTAGAEPSTAPQIAGL